Protein AF-A0A942AW18-F1 (afdb_monomer)

Foldseek 3Di:
DLVVQQPQFPDWDDDPAEIETEHLEPVSVVVSVVSCVVVPWAWDDADPQWTWTDDDRHIYTYHHDDPPRPHVPDDADLQFELLQCLQLVCVLLVHHAPGHHNPVVVVVSVDQFQEEEEEAAAQCAPVLCVLLDDPVQPCVVPCPDGHAAAPPLDCQQLVLCNFQSDGCVLQVSHDQWDQDVVVNAIAGQCQCAGPPPRHHPVDNCCVPVRDGHGCQVVSPFAEDEEEDPVDVVHHPDPLRSLVVSVVSSVVGRGYYYYYYDHPPVVVCVVQNRNDPSNSVRVSVVSVSCCVSCVPPDPSYHYHYYYNHHGHDDDDDPQVVVVVSVVVD

pLDDT: mean 90.88, std 10.03, range [40.25, 98.81]

Radius of gyration: 24.46 Å; Cα contacts (8 Å, |Δi|>4): 574; chains: 1; bounding box: 45×50×78 Å

Structure (mmCIF, N/CA/C/O back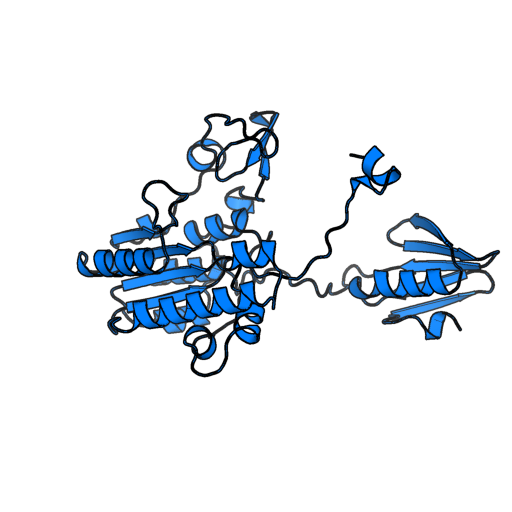bone):
data_AF-A0A942AW18-F1
#
_entry.id   AF-A0A942AW18-F1
#
loop_
_atom_site.group_PDB
_atom_site.id
_atom_site.type_symbol
_atom_site.label_atom_id
_atom_site.label_alt_id
_atom_site.label_comp_id
_atom_site.label_asym_id
_atom_site.label_entity_id
_atom_site.label_seq_id
_atom_site.pdbx_PDB_ins_code
_atom_site.Cartn_x
_atom_site.Cartn_y
_atom_site.Cartn_z
_atom_site.occupancy
_atom_site.B_iso_or_equiv
_atom_site.auth_seq_id
_atom_site.auth_comp_id
_atom_site.auth_asym_id
_atom_site.auth_atom_id
_atom_site.pdbx_PDB_model_num
ATOM 1 N N . MET A 1 1 ? 4.089 -26.199 -41.859 1.00 75.94 1 MET A N 1
ATOM 2 C CA . MET A 1 1 ? 4.304 -24.849 -42.430 1.00 75.94 1 MET A CA 1
ATOM 3 C C . MET A 1 1 ? 4.597 -23.877 -41.291 1.00 75.94 1 MET A C 1
ATOM 5 O O . MET A 1 1 ? 4.287 -24.214 -40.158 1.00 75.94 1 MET A O 1
ATOM 9 N N . LEU A 1 2 ? 5.220 -22.715 -41.542 1.00 83.94 2 LEU A N 1
ATOM 10 C CA . LEU A 1 2 ? 5.525 -21.724 -40.488 1.00 83.94 2 LEU A CA 1
ATOM 11 C C . LEU A 1 2 ? 4.291 -21.398 -39.630 1.00 83.94 2 LEU A C 1
ATOM 13 O O . LEU A 1 2 ? 4.401 -21.354 -38.412 1.00 83.94 2 LEU A O 1
ATOM 17 N N . LEU A 1 3 ? 3.128 -21.227 -40.268 1.00 86.88 3 LEU A N 1
ATOM 18 C CA . LEU A 1 3 ? 1.858 -20.915 -39.607 1.00 86.88 3 LEU A CA 1
ATOM 19 C C . LEU A 1 3 ? 1.462 -21.933 -38.525 1.00 86.88 3 LEU A C 1
ATOM 21 O O . LEU A 1 3 ? 0.928 -21.532 -37.500 1.00 86.88 3 LEU A O 1
ATOM 25 N N . ASP A 1 4 ? 1.794 -23.216 -38.703 1.00 88.06 4 ASP A N 1
ATOM 26 C CA . ASP A 1 4 ? 1.482 -24.280 -37.732 1.00 88.06 4 ASP A CA 1
ATOM 27 C C . ASP A 1 4 ? 2.324 -24.182 -36.450 1.00 88.06 4 ASP A C 1
ATOM 29 O O . ASP A 1 4 ? 2.034 -24.850 -35.459 1.00 88.06 4 ASP A O 1
ATOM 33 N N . LYS A 1 5 ? 3.405 -23.393 -36.483 1.00 88.31 5 LYS A N 1
ATOM 34 C CA . LYS A 1 5 ? 4.302 -23.154 -35.345 1.00 88.31 5 LYS A CA 1
ATOM 35 C C . LYS A 1 5 ? 3.974 -21.856 -34.610 1.00 88.31 5 LYS A C 1
ATOM 37 O O . LYS A 1 5 ? 4.556 -21.605 -33.559 1.00 88.31 5 LYS A O 1
ATOM 42 N N . LEU A 1 6 ? 3.092 -21.028 -35.172 1.00 88.44 6 LEU A N 1
ATOM 43 C CA . LEU A 1 6 ? 2.689 -19.769 -34.566 1.00 88.44 6 LEU A CA 1
ATOM 44 C C . LEU A 1 6 ? 1.565 -20.005 -33.556 1.00 88.44 6 LEU A C 1
ATOM 46 O O . LEU A 1 6 ? 0.658 -20.804 -33.775 1.00 88.44 6 LEU A O 1
ATOM 50 N N . GLU A 1 7 ? 1.621 -19.284 -32.445 1.00 86.12 7 GLU A N 1
ATOM 51 C CA . GLU A 1 7 ? 0.664 -19.388 -31.348 1.00 86.12 7 GLU A CA 1
ATOM 52 C C . GLU A 1 7 ? -0.262 -18.179 -31.306 1.00 86.12 7 GLU A C 1
ATOM 54 O O . GLU A 1 7 ? 0.138 -17.062 -31.635 1.00 86.12 7 GLU A O 1
ATOM 59 N N . ASP A 1 8 ? -1.504 -18.404 -30.872 1.00 82.31 8 ASP A N 1
ATOM 60 C CA . ASP A 1 8 ? -2.517 -17.358 -30.715 1.00 82.31 8 ASP A CA 1
ATOM 61 C C . ASP A 1 8 ? -2.729 -16.491 -31.962 1.00 82.31 8 ASP A C 1
ATOM 63 O O . ASP A 1 8 ? -2.998 -15.292 -31.884 1.00 82.31 8 ASP A O 1
ATOM 67 N N . VAL A 1 9 ? -2.672 -17.125 -33.133 1.00 86.62 9 VAL A N 1
ATOM 68 C CA . VAL A 1 9 ? -3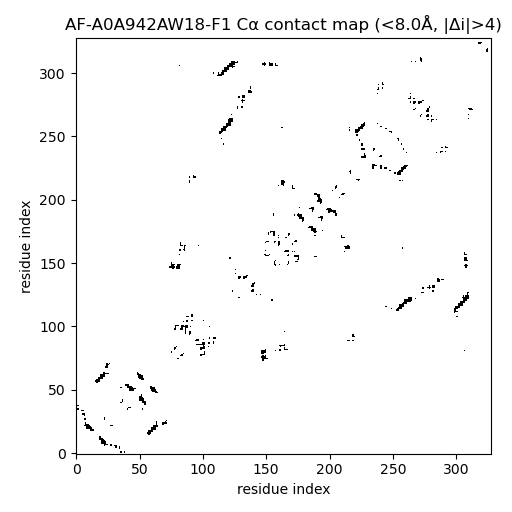.085 -16.520 -34.400 1.00 86.62 9 VAL A CA 1
ATOM 69 C C . VAL A 1 9 ? -4.607 -16.317 -34.378 1.00 86.62 9 VAL A C 1
ATOM 71 O O . VAL A 1 9 ? -5.383 -17.261 -34.228 1.00 86.62 9 VAL A O 1
ATOM 74 N N . GLU A 1 10 ? -5.046 -15.065 -34.482 1.00 85.50 10 GLU A N 1
ATOM 75 C CA . GLU A 1 10 ? -6.453 -14.672 -34.614 1.00 85.50 10 GLU A CA 1
ATOM 76 C C . GLU A 1 10 ? -6.945 -14.918 -36.040 1.00 85.50 10 GLU A C 1
ATOM 78 O O . GLU A 1 10 ? -8.014 -15.477 -36.261 1.00 85.50 10 GLU A O 1
ATOM 83 N N . SER A 1 11 ? -6.141 -14.490 -37.009 1.00 86.69 11 SER A N 1
ATOM 84 C CA . SER A 1 11 ? -6.369 -14.699 -38.432 1.00 86.69 11 SER A CA 1
ATOM 85 C C . SER A 1 11 ? -5.041 -14.602 -39.168 1.00 86.69 11 SER A C 1
ATOM 87 O O . SER A 1 11 ? -4.080 -14.009 -38.673 1.00 86.69 11 SER A O 1
ATOM 89 N N . TYR A 1 12 ? -4.983 -15.191 -40.354 1.00 89.75 12 TYR A N 1
ATOM 90 C CA . TYR A 1 12 ? -3.855 -15.010 -41.247 1.00 89.75 12 TYR A CA 1
ATOM 91 C C . TYR A 1 12 ? -4.334 -14.942 -42.692 1.00 89.75 12 TYR A C 1
ATOM 93 O O . TYR A 1 12 ? -5.384 -15.481 -43.047 1.00 89.75 12 TYR A O 1
ATOM 101 N N . PHE A 1 13 ? -3.538 -14.283 -43.519 1.00 86.12 13 PHE A N 1
ATOM 102 C CA . PHE A 1 13 ? -3.694 -14.242 -44.961 1.00 86.12 13 PHE A CA 1
ATOM 103 C C . PHE A 1 13 ? -2.348 -14.588 -45.592 1.00 86.12 13 PHE A C 1
ATOM 105 O O . PHE A 1 13 ? -1.327 -14.011 -45.231 1.00 86.12 13 PHE A O 1
ATOM 112 N N . GLU A 1 14 ? -2.325 -15.557 -46.502 1.00 90.38 14 GLU A N 1
ATOM 113 C CA . GLU A 1 14 ? -1.099 -16.005 -47.161 1.00 90.38 14 GLU A CA 1
ATOM 114 C C . GLU A 1 14 ? -1.241 -15.893 -48.680 1.00 90.38 14 GLU A C 1
ATOM 116 O O . GLU A 1 14 ? -2.202 -16.373 -49.279 1.00 90.38 14 GLU A O 1
ATOM 121 N N . THR A 1 15 ? -0.247 -15.262 -49.293 1.00 87.62 15 THR A N 1
ATOM 122 C CA . THR A 1 15 ? -0.014 -15.206 -50.736 1.00 87.62 15 THR A CA 1
ATOM 123 C C . THR A 1 15 ? 1.325 -15.869 -51.060 1.00 87.62 15 THR A C 1
ATOM 125 O O . THR A 1 15 ? 2.070 -16.280 -50.169 1.00 87.62 15 THR A O 1
ATOM 128 N N . GLU A 1 16 ? 1.672 -15.936 -52.344 1.00 85.62 16 GLU A N 1
ATOM 129 C CA . GLU A 1 16 ? 2.948 -16.497 -52.800 1.00 85.62 16 GLU A CA 1
ATOM 130 C C . GLU A 1 16 ? 4.171 -15.810 -52.156 1.00 85.62 16 GLU A C 1
ATOM 132 O O . GLU A 1 16 ? 5.120 -16.482 -51.756 1.00 85.62 16 GLU A O 1
ATOM 137 N N . ASN A 1 17 ? 4.116 -14.484 -51.973 1.00 88.94 17 ASN A N 1
ATOM 138 C CA . ASN A 1 17 ? 5.253 -13.675 -51.516 1.00 88.94 17 ASN A CA 1
ATOM 139 C C . ASN A 1 17 ? 5.063 -13.051 -50.126 1.00 88.94 17 ASN A C 1
ATOM 141 O O . ASN A 1 17 ? 5.976 -12.404 -49.612 1.00 88.94 17 ASN A O 1
ATOM 145 N N . GLU A 1 18 ? 3.901 -13.216 -49.497 1.00 90.44 18 GLU A N 1
ATOM 146 C CA . GLU A 1 18 ? 3.586 -12.528 -48.246 1.00 90.44 18 GLU A CA 1
ATOM 147 C C . GLU A 1 18 ? 2.662 -13.346 -47.346 1.00 90.44 18 GLU A C 1
ATOM 149 O O . GLU A 1 18 ? 1.666 -13.890 -47.815 1.00 90.44 18 GLU A O 1
ATOM 154 N N . ILE A 1 19 ? 2.981 -13.39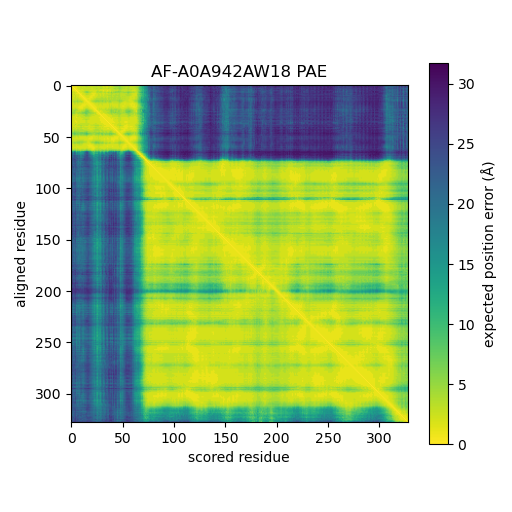2 -46.052 1.00 91.06 19 ILE A N 1
ATOM 155 C CA . ILE A 1 19 ? 2.122 -13.912 -44.988 1.00 91.06 19 ILE A CA 1
ATOM 156 C C . ILE A 1 19 ? 1.789 -12.759 -44.044 1.00 91.06 19 ILE A C 1
ATOM 158 O O . ILE A 1 19 ? 2.674 -12.223 -43.382 1.00 91.06 19 ILE A O 1
ATOM 162 N N . GLU A 1 20 ? 0.521 -12.394 -43.937 1.00 90.44 20 GLU A N 1
ATOM 163 C CA . GLU A 1 20 ? 0.030 -11.491 -42.903 1.00 90.44 20 GLU A CA 1
ATOM 164 C C . GLU A 1 20 ? -0.543 -12.320 -41.757 1.00 90.44 20 GLU A C 1
ATOM 166 O O . GLU A 1 20 ? -1.468 -13.105 -41.947 1.00 90.44 20 GLU A O 1
ATOM 171 N N . VAL A 1 21 ? 0.021 -12.166 -40.562 1.00 89.88 21 VAL A N 1
ATOM 172 C CA . VAL A 1 21 ? -0.396 -12.870 -39.350 1.00 89.88 21 VAL A CA 1
ATOM 173 C C . VAL A 1 21 ? -0.913 -11.846 -38.356 1.00 89.88 21 VAL A C 1
ATOM 175 O O . VAL A 1 21 ? -0.211 -10.904 -37.980 1.00 89.88 21 VAL A O 1
ATOM 178 N N . LYS A 1 22 ? -2.146 -12.050 -37.907 1.00 87.75 22 LYS A N 1
ATOM 179 C CA . LYS A 1 22 ? -2.779 -11.260 -36.861 1.00 87.75 22 LYS A CA 1
ATOM 180 C C . LYS A 1 22 ? -2.804 -12.077 -35.576 1.00 87.75 22 LYS A C 1
ATOM 182 O O . LYS A 1 22 ? -3.379 -13.162 -35.559 1.00 87.75 22 LYS A O 1
ATOM 187 N N . LEU A 1 23 ? -2.188 -11.573 -34.512 1.00 84.81 23 LEU A N 1
ATOM 188 C CA . LEU A 1 23 ? -2.169 -12.234 -33.204 1.00 84.81 23 LEU A CA 1
ATOM 189 C C . LEU A 1 23 ? -3.313 -11.746 -32.309 1.00 84.81 23 LEU A C 1
ATOM 191 O O . LEU A 1 23 ? -3.665 -10.567 -32.337 1.00 84.81 23 LEU A O 1
ATOM 195 N N . LYS A 1 24 ? -3.834 -12.643 -31.463 1.00 72.81 24 LYS A N 1
ATOM 196 C CA . LYS A 1 24 ? -4.894 -12.354 -30.484 1.00 72.81 24 LYS A CA 1
ATOM 197 C C . LYS A 1 24 ? -4.428 -11.472 -29.323 1.00 72.81 24 LYS A C 1
ATOM 199 O O . LYS A 1 24 ? -5.258 -10.810 -28.710 1.00 72.81 24 LYS A O 1
ATOM 204 N N . SER A 1 25 ? -3.137 -11.477 -28.983 1.00 70.06 25 SER A N 1
ATOM 205 C CA . SER A 1 25 ? -2.586 -10.727 -27.846 1.00 70.06 25 SER A CA 1
ATOM 206 C C . SER A 1 25 ? -1.152 -10.251 -28.109 1.00 70.06 25 SER A C 1
ATOM 208 O O . SER A 1 25 ? -0.446 -10.781 -28.969 1.00 70.06 25 SER A O 1
ATOM 210 N N . PHE A 1 26 ? -0.709 -9.245 -27.345 1.00 68.75 26 PHE A N 1
ATOM 211 C CA . PHE A 1 26 ? 0.689 -8.794 -27.353 1.00 68.75 26 PHE A CA 1
ATOM 212 C C . PHE A 1 26 ? 1.641 -9.787 -26.672 1.00 68.75 26 PHE A C 1
ATOM 214 O O . PHE A 1 26 ? 2.815 -9.821 -27.030 1.00 68.75 26 PHE A O 1
ATOM 221 N N . ASP A 1 27 ? 1.155 -10.593 -25.727 1.00 69.12 27 ASP A N 1
ATOM 222 C CA . ASP A 1 27 ? 1.987 -11.496 -24.918 1.00 69.12 27 ASP A CA 1
ATOM 223 C C . ASP A 1 27 ? 2.642 -12.595 -25.766 1.00 69.12 27 ASP A C 1
ATOM 225 O O . ASP A 1 27 ? 3.729 -13.077 -25.458 1.00 69.12 27 ASP A O 1
ATOM 229 N N . CYS A 1 28 ? 2.012 -12.950 -26.886 1.00 72.62 28 CYS A N 1
ATOM 230 C CA . CYS A 1 28 ? 2.512 -13.974 -27.797 1.00 72.62 28 CYS A CA 1
ATOM 231 C C . CYS A 1 28 ? 3.411 -13.396 -28.898 1.00 72.62 28 CYS A C 1
ATOM 233 O O . CYS A 1 28 ? 3.951 -14.153 -29.704 1.00 72.62 28 CYS A O 1
ATOM 235 N N . LEU A 1 29 ? 3.601 -12.072 -28.947 1.00 76.38 29 LEU A N 1
ATOM 236 C CA . LEU A 1 29 ? 4.413 -11.415 -29.970 1.00 76.38 29 LEU A CA 1
ATOM 237 C C . LEU A 1 29 ? 5.868 -11.896 -29.922 1.00 76.38 29 LEU A C 1
ATOM 239 O O . LEU A 1 29 ? 6.386 -12.333 -30.942 1.00 76.38 29 LEU A O 1
ATOM 243 N N . GLU A 1 30 ? 6.495 -11.884 -28.743 1.00 77.62 30 GLU A N 1
ATOM 244 C CA . GLU A 1 30 ? 7.904 -12.270 -28.567 1.00 77.62 30 GLU A CA 1
ATOM 245 C C . GLU A 1 30 ? 8.144 -13.745 -28.929 1.00 77.62 30 GLU A C 1
ATOM 247 O O . GLU A 1 30 ? 9.126 -14.101 -29.582 1.00 77.62 30 GLU A O 1
ATOM 252 N N . LYS A 1 31 ? 7.205 -14.623 -28.561 1.00 82.00 31 LYS A N 1
ATOM 253 C CA . LYS A 1 31 ? 7.289 -16.058 -28.856 1.00 82.00 31 LYS A CA 1
ATOM 254 C C . LYS A 1 31 ? 7.136 -16.357 -30.350 1.00 82.00 31 LYS A C 1
ATOM 256 O O . LYS A 1 31 ? 7.881 -17.171 -30.903 1.00 82.00 31 LYS A O 1
ATOM 261 N N . ASN A 1 32 ? 6.194 -15.685 -31.010 1.00 88.62 32 ASN A N 1
ATOM 262 C CA . ASN A 1 32 ? 6.003 -15.795 -32.453 1.00 88.62 32 ASN A CA 1
ATOM 263 C C . ASN A 1 32 ? 7.168 -15.167 -33.226 1.00 88.62 32 ASN A C 1
ATOM 265 O O . ASN A 1 32 ? 7.631 -15.755 -34.197 1.00 88.62 32 ASN A O 1
ATOM 269 N N . GLU A 1 33 ? 7.700 -14.033 -32.766 1.00 87.94 33 GLU A N 1
ATOM 270 C CA . GLU A 1 33 ? 8.907 -13.415 -33.319 1.00 87.94 33 GLU A CA 1
ATOM 271 C C . GLU A 1 33 ? 10.097 -14.374 -33.254 1.00 87.94 33 GLU A C 1
ATOM 273 O O . GLU A 1 33 ? 10.736 -14.623 -34.275 1.00 87.94 33 GLU A O 1
ATOM 278 N N . LYS A 1 34 ? 10.341 -14.999 -32.097 1.00 86.12 34 LYS A N 1
ATOM 279 C CA . LYS A 1 34 ? 11.383 -16.022 -31.961 1.00 86.12 34 LYS A CA 1
ATOM 280 C C . LYS A 1 34 ? 11.197 -17.166 -32.961 1.00 86.12 34 LYS A C 1
ATOM 282 O O . LYS A 1 34 ? 12.141 -17.535 -33.649 1.00 86.12 34 LYS A O 1
ATOM 287 N N . THR A 1 35 ? 9.976 -17.681 -33.086 1.00 90.31 35 THR A N 1
ATOM 288 C CA . THR A 1 35 ? 9.651 -18.765 -34.027 1.00 90.31 35 THR A CA 1
ATOM 289 C C . THR A 1 35 ? 9.910 -18.359 -35.482 1.00 90.31 35 THR A C 1
ATOM 291 O O . THR A 1 35 ? 10.458 -19.136 -36.260 1.00 90.31 35 THR A O 1
ATOM 294 N N . ILE A 1 36 ? 9.563 -17.125 -35.857 1.00 92.25 36 ILE A N 1
ATOM 295 C CA . ILE A 1 36 ? 9.807 -16.572 -37.196 1.00 92.25 36 ILE A CA 1
ATOM 296 C C . ILE A 1 36 ? 11.312 -16.456 -37.479 1.00 92.25 36 ILE A C 1
ATOM 298 O O . ILE A 1 36 ? 11.763 -16.812 -38.572 1.00 92.25 36 ILE A O 1
ATOM 302 N N . LEU A 1 37 ? 12.093 -15.995 -36.500 1.00 90.62 37 LEU A N 1
ATOM 303 C CA . LEU A 1 37 ? 13.551 -15.900 -36.604 1.00 90.62 37 LEU A CA 1
ATOM 304 C C . LEU A 1 37 ? 14.205 -17.288 -36.721 1.00 90.62 37 LEU A C 1
ATOM 306 O O . LEU A 1 37 ? 15.066 -17.479 -37.581 1.00 90.62 37 LEU A O 1
ATOM 310 N N . ASP A 1 38 ? 13.757 -18.268 -35.931 1.00 91.75 38 ASP A N 1
ATOM 311 C CA . ASP A 1 38 ? 14.252 -19.655 -35.961 1.00 91.75 38 ASP A CA 1
ATOM 312 C C . ASP A 1 38 ? 13.978 -20.344 -37.316 1.00 91.75 38 ASP A C 1
ATOM 314 O O . ASP A 1 38 ? 14.762 -21.174 -37.775 1.00 91.75 38 ASP A O 1
ATOM 318 N N . GLU A 1 39 ? 12.912 -19.947 -38.021 1.00 91.62 39 GLU A N 1
ATOM 319 C CA . GLU A 1 39 ? 12.601 -20.402 -39.387 1.00 91.62 39 GLU A CA 1
ATOM 320 C C . GLU A 1 39 ? 13.434 -19.699 -40.480 1.00 91.62 39 GLU A C 1
ATOM 322 O O . GLU A 1 39 ? 13.256 -19.941 -41.684 1.00 91.62 39 GLU A O 1
ATOM 327 N N . GLY A 1 40 ? 14.382 -18.848 -40.083 1.00 91.19 40 GLY A N 1
ATOM 328 C CA . GLY A 1 40 ? 15.347 -18.193 -40.962 1.00 91.19 40 GLY A CA 1
ATOM 329 C C . GLY A 1 40 ? 14.841 -16.907 -41.612 1.00 91.19 40 GLY A C 1
ATOM 330 O O . GLY A 1 40 ? 15.399 -16.482 -42.624 1.00 91.19 40 GLY A O 1
ATOM 331 N N . TYR A 1 41 ? 13.784 -16.294 -41.076 1.00 93.94 41 TYR A N 1
ATOM 332 C CA . TYR A 1 41 ? 13.402 -14.938 -41.460 1.00 93.94 41 TYR A CA 1
ATOM 333 C C . TYR A 1 41 ? 14.245 -13.912 -40.702 1.00 93.94 41 TYR A C 1
ATOM 335 O O . TYR A 1 41 ? 14.691 -14.137 -39.583 1.00 93.94 41 TYR A O 1
ATOM 343 N N . SER A 1 42 ? 14.453 -12.755 -41.322 1.00 91.75 42 SER A N 1
ATOM 344 C CA . SER A 1 42 ? 15.176 -11.627 -40.731 1.00 91.75 42 SER A CA 1
ATOM 345 C C . SER A 1 42 ? 14.238 -10.447 -40.529 1.00 91.75 42 SER A C 1
ATOM 347 O O . SER A 1 42 ? 13.463 -10.130 -41.432 1.00 91.75 42 SER A O 1
ATOM 349 N N . PHE A 1 43 ? 14.309 -9.787 -39.373 1.00 91.56 43 PHE A N 1
ATOM 350 C CA . PHE A 1 43 ? 13.575 -8.544 -39.141 1.00 91.56 43 PHE A CA 1
ATOM 351 C C . PHE A 1 43 ? 13.996 -7.472 -40.159 1.00 91.56 43 PHE A C 1
ATOM 353 O O . PHE A 1 43 ? 15.178 -7.352 -40.494 1.00 91.56 43 PHE A O 1
ATOM 360 N N . LYS A 1 44 ? 13.027 -6.711 -40.674 1.00 92.81 44 LYS A N 1
ATOM 361 C CA . LYS A 1 44 ? 13.248 -5.647 -41.663 1.00 92.81 44 LYS A CA 1
ATOM 362 C C . LYS A 1 44 ? 12.858 -4.280 -41.142 1.00 92.81 44 LYS A C 1
ATOM 364 O O . LYS A 1 44 ? 13.677 -3.371 -41.166 1.00 92.81 44 LYS A O 1
ATOM 369 N N . THR A 1 45 ? 11.607 -4.119 -40.734 1.00 87.38 45 THR A N 1
ATOM 370 C CA . THR A 1 45 ? 11.075 -2.823 -40.313 1.00 87.38 45 THR A CA 1
ATOM 371 C C . THR A 1 45 ? 9.826 -3.006 -39.463 1.00 87.38 45 THR A C 1
ATOM 373 O O . THR A 1 45 ? 9.224 -4.083 -39.429 1.00 87.38 45 THR A O 1
ATOM 376 N N . LYS A 1 46 ? 9.428 -1.928 -38.791 1.00 81.31 46 LYS A N 1
ATOM 377 C CA . LYS A 1 46 ? 8.160 -1.818 -38.082 1.00 81.31 46 LYS A CA 1
ATOM 378 C C . LYS A 1 46 ? 7.390 -0.623 -38.628 1.00 81.31 46 LYS A C 1
ATOM 380 O O . LYS A 1 46 ? 7.830 0.513 -38.484 1.00 81.31 46 LYS A O 1
ATOM 385 N N . GLU A 1 47 ? 6.212 -0.876 -39.183 1.00 73.94 47 GLU A N 1
ATOM 386 C CA . GLU A 1 47 ? 5.347 0.149 -39.774 1.00 73.94 47 GLU A CA 1
ATOM 387 C C . GLU A 1 47 ? 3.922 -0.032 -39.258 1.00 73.94 47 GLU A C 1
ATOM 389 O O . GLU A 1 47 ? 3.414 -1.149 -39.230 1.00 73.94 47 GLU A O 1
ATOM 394 N N . ASN A 1 48 ? 3.267 1.044 -38.809 1.00 66.75 48 ASN A N 1
ATOM 395 C CA . ASN A 1 48 ? 1.864 1.014 -38.365 1.00 66.75 48 ASN A CA 1
ATOM 396 C C . ASN A 1 48 ? 1.525 -0.137 -37.387 1.00 66.75 48 ASN A C 1
ATOM 398 O O . ASN A 1 48 ? 0.477 -0.766 -37.494 1.00 66.75 48 ASN A O 1
ATOM 402 N N . ARG A 1 49 ? 2.417 -0.407 -36.416 1.00 68.12 49 ARG A N 1
ATOM 403 C CA . ARG A 1 49 ? 2.303 -1.503 -35.421 1.00 68.12 49 ARG A CA 1
ATOM 404 C C . ARG A 1 49 ? 2.352 -2.925 -36.009 1.00 68.12 49 ARG A C 1
ATOM 406 O O . ARG A 1 49 ? 1.984 -3.877 -35.327 1.00 68.12 49 ARG A O 1
ATOM 413 N N . CYS A 1 50 ? 2.858 -3.067 -37.228 1.00 79.88 50 CYS A N 1
ATOM 414 C CA . CYS A 1 50 ? 3.161 -4.334 -37.874 1.00 79.88 50 CYS A CA 1
ATOM 415 C C . CYS A 1 50 ? 4.680 -4.550 -37.921 1.00 79.88 50 CYS A C 1
ATOM 417 O O . CYS A 1 50 ? 5.427 -3.646 -38.300 1.00 79.88 50 CYS A O 1
ATOM 419 N N . PHE A 1 51 ? 5.134 -5.731 -37.514 1.00 88.31 51 PHE A N 1
ATOM 420 C CA . PHE A 1 51 ? 6.530 -6.155 -37.543 1.00 88.31 51 PHE A CA 1
ATOM 421 C C . PHE A 1 51 ? 6.767 -6.963 -38.812 1.00 88.31 51 PHE A C 1
ATOM 423 O O . PHE A 1 51 ? 6.084 -7.957 -39.056 1.00 88.31 51 PHE A O 1
ATOM 430 N N . ILE A 1 52 ? 7.714 -6.526 -39.635 1.00 90.31 52 ILE A N 1
ATOM 431 C CA . ILE A 1 52 ? 7.956 -7.122 -40.945 1.00 90.31 52 ILE A CA 1
ATOM 432 C C . ILE A 1 52 ? 9.248 -7.926 -40.899 1.00 90.31 52 ILE A C 1
ATOM 434 O O . ILE A 1 52 ? 10.318 -7.383 -40.624 1.00 90.31 52 ILE A O 1
ATOM 438 N N . TYR A 1 53 ? 9.147 -9.208 -41.231 1.00 94.69 53 TYR A N 1
ATOM 439 C CA . TYR A 1 53 ? 10.260 -10.138 -41.370 1.00 94.69 53 TYR A CA 1
ATOM 440 C C . TYR A 1 53 ? 10.339 -10.627 -42.813 1.00 94.69 53 TYR A C 1
ATOM 442 O O . TYR A 1 53 ? 9.337 -10.673 -43.521 1.00 94.69 53 TYR A O 1
ATOM 450 N N . GLN A 1 54 ? 11.525 -10.997 -43.281 1.00 93.06 54 GLN A N 1
ATOM 451 C CA . GLN A 1 54 ? 11.706 -11.455 -44.654 1.00 93.06 54 GLN A CA 1
ATOM 452 C C . GLN A 1 54 ? 12.756 -12.556 -44.747 1.00 93.06 54 GLN A C 1
ATOM 454 O O . GLN A 1 54 ? 13.825 -12.468 -44.132 1.00 93.06 54 GLN A O 1
ATOM 459 N N . LYS A 1 55 ? 12.441 -13.558 -45.568 1.00 94.12 55 LYS A N 1
ATOM 460 C CA . LYS A 1 55 ? 13.323 -14.639 -45.999 1.00 94.12 55 LYS A CA 1
ATOM 461 C C . LYS A 1 55 ? 13.241 -14.718 -47.518 1.00 94.12 55 LYS A C 1
ATOM 463 O O . LYS A 1 55 ? 12.171 -14.979 -48.061 1.00 94.12 55 LYS A O 1
ATOM 468 N N . GLU A 1 56 ? 14.358 -14.456 -48.193 1.00 91.25 56 GLU A N 1
ATOM 469 C CA . GLU A 1 56 ? 14.411 -14.378 -49.660 1.00 91.25 56 GLU A CA 1
ATOM 470 C C . GLU A 1 56 ? 13.329 -13.421 -50.206 1.00 91.25 56 GLU A C 1
ATOM 472 O O . GLU A 1 56 ? 13.310 -12.244 -49.836 1.00 91.25 56 GLU A O 1
ATOM 477 N N . ASN A 1 57 ? 12.406 -13.917 -51.036 1.00 88.81 57 ASN A N 1
ATOM 478 C CA . ASN A 1 57 ? 11.313 -13.137 -51.620 1.00 88.81 57 ASN A CA 1
ATOM 479 C C . ASN A 1 57 ? 10.025 -13.160 -50.783 1.00 88.81 57 ASN A C 1
ATOM 481 O O . ASN A 1 57 ? 9.074 -12.459 -51.123 1.00 88.81 57 ASN A O 1
ATOM 485 N N . LYS A 1 58 ? 9.989 -13.929 -49.685 1.00 91.06 58 LYS A N 1
ATOM 486 C CA . LYS A 1 58 ? 8.802 -14.091 -48.846 1.00 91.06 58 LYS A CA 1
ATOM 487 C C . LYS A 1 58 ? 8.859 -13.182 -47.622 1.00 91.06 58 LYS A C 1
ATOM 489 O O . LYS A 1 58 ? 9.816 -13.221 -46.843 1.00 91.06 58 LYS A O 1
ATOM 494 N N . LYS A 1 59 ? 7.825 -12.364 -47.440 1.00 92.44 59 LYS A N 1
ATOM 495 C CA . LYS A 1 59 ? 7.651 -11.472 -46.287 1.00 92.44 59 LYS A CA 1
ATOM 496 C C . LYS A 1 59 ? 6.648 -12.048 -45.296 1.00 92.44 59 LYS A C 1
ATOM 498 O O . LYS A 1 59 ? 5.679 -12.685 -45.690 1.00 92.44 59 LYS A O 1
ATOM 503 N N . ILE A 1 60 ? 6.864 -11.782 -44.016 1.00 92.31 60 ILE A N 1
ATOM 504 C CA . ILE A 1 60 ? 5.885 -11.995 -42.956 1.00 92.31 60 ILE A CA 1
ATOM 505 C C . ILE A 1 60 ? 5.611 -10.657 -42.305 1.00 92.31 60 ILE A C 1
ATOM 507 O O . ILE A 1 60 ? 6.533 -9.966 -41.884 1.00 92.31 60 ILE A O 1
ATOM 511 N N . LYS A 1 61 ? 4.338 -10.325 -42.188 1.00 90.81 61 LYS A N 1
ATOM 512 C CA . LYS A 1 61 ? 3.827 -9.168 -41.475 1.00 90.81 61 LYS A CA 1
ATOM 513 C C . LYS A 1 61 ? 3.123 -9.670 -40.226 1.00 90.81 61 LYS A C 1
ATOM 515 O O . LYS A 1 61 ? 2.055 -10.264 -40.318 1.00 90.81 61 LYS A O 1
ATOM 520 N N . LEU A 1 62 ? 3.729 -9.455 -39.068 1.00 88.75 62 LEU A N 1
ATOM 521 C CA . LEU A 1 62 ? 3.164 -9.814 -37.776 1.00 88.75 62 LEU A CA 1
ATOM 522 C C . LEU A 1 62 ? 2.505 -8.579 -37.166 1.00 88.75 62 LEU A C 1
ATOM 524 O O . LEU A 1 62 ? 3.179 -7.607 -36.828 1.00 88.75 62 LEU A O 1
ATOM 528 N N . SER A 1 63 ? 1.185 -8.600 -37.035 1.00 83.62 63 SER A N 1
ATOM 529 C CA . SER A 1 63 ? 0.414 -7.477 -36.508 1.00 83.62 63 SER A CA 1
ATOM 530 C C . SER A 1 63 ? -0.409 -7.880 -35.292 1.00 83.62 63 SER A C 1
ATOM 532 O O . SER A 1 63 ? -0.849 -9.020 -35.145 1.00 83.62 63 SER A O 1
ATOM 534 N N . VAL A 1 64 ? -0.629 -6.906 -34.416 1.00 72.94 64 VAL A N 1
ATOM 535 C CA . VAL A 1 64 ? -1.487 -7.033 -33.238 1.00 72.94 64 VAL A CA 1
ATOM 536 C C . VAL A 1 64 ? -2.590 -5.986 -33.418 1.00 72.94 64 VAL A C 1
ATOM 538 O O . VAL A 1 64 ? -2.438 -4.838 -33.002 1.00 72.94 64 VAL A O 1
ATOM 541 N N . PHE A 1 65 ? -3.640 -6.323 -34.180 1.00 59.34 65 PHE A N 1
ATOM 542 C CA . PHE A 1 65 ? -4.639 -5.353 -34.660 1.00 59.34 65 PHE A CA 1
ATOM 543 C C . PHE A 1 65 ? -6.005 -5.520 -33.979 1.00 59.34 65 PHE A C 1
ATOM 545 O O . PHE A 1 65 ? -6.891 -6.195 -34.485 1.00 59.34 65 PHE A O 1
ATOM 552 N N . ASN A 1 66 ? -6.232 -4.840 -32.861 1.00 44.75 66 ASN A N 1
ATOM 553 C CA . ASN A 1 66 ? -7.578 -4.407 -32.488 1.00 44.75 66 ASN A CA 1
ATOM 554 C C . ASN A 1 66 ? -7.461 -3.198 -31.543 1.00 44.75 66 ASN A C 1
ATOM 556 O O . ASN A 1 66 ? -6.613 -3.165 -30.651 1.00 44.75 66 ASN A O 1
ATOM 560 N N . HIS A 1 67 ? -8.311 -2.191 -31.736 1.00 42.97 67 HIS A N 1
ATOM 561 C CA . HIS A 1 67 ? -8.516 -1.136 -30.733 1.00 42.97 67 HIS A CA 1
ATOM 562 C C . HIS A 1 67 ? -9.244 -1.679 -29.488 1.00 42.97 67 HIS A C 1
ATOM 564 O O . HIS A 1 67 ? -9.281 -1.016 -28.458 1.00 42.97 67 HIS A O 1
ATOM 570 N N . GLU A 1 68 ? -9.744 -2.913 -29.584 1.00 42.16 68 GLU A N 1
ATOM 571 C CA . GLU A 1 68 ? -10.397 -3.696 -28.538 1.00 42.16 68 GLU A CA 1
ATOM 572 C C . GLU A 1 68 ? -9.641 -5.009 -28.254 1.00 42.16 68 GLU A C 1
ATOM 574 O O . GLU A 1 68 ? -10.259 -6.028 -27.956 1.00 42.16 68 GLU A O 1
ATOM 579 N N . ILE A 1 69 ? -8.305 -5.051 -28.394 1.00 40.44 69 ILE A N 1
ATOM 580 C CA . ILE A 1 69 ? -7.561 -6.215 -27.885 1.00 40.44 69 ILE A CA 1
ATOM 581 C C . ILE A 1 69 ? -7.598 -6.085 -26.367 1.00 40.44 69 ILE A C 1
ATOM 583 O O . ILE A 1 69 ? -7.044 -5.104 -25.857 1.00 40.44 69 ILE A O 1
ATOM 587 N N . PRO A 1 70 ? -8.189 -7.037 -25.625 1.00 40.25 70 PRO A N 1
ATOM 588 C CA . PRO A 1 70 ? -7.912 -7.128 -24.210 1.00 40.25 70 PRO A CA 1
ATOM 589 C C . PRO A 1 70 ? -6.422 -7.428 -24.113 1.00 40.25 70 PRO A C 1
ATOM 591 O O . PRO A 1 70 ? -5.971 -8.554 -24.316 1.00 40.25 70 PRO A O 1
ATOM 594 N N . SER A 1 71 ? -5.611 -6.406 -23.847 1.00 43.03 71 SER A N 1
ATOM 595 C CA . SER A 1 71 ? -4.341 -6.698 -23.223 1.00 43.03 71 SER A CA 1
ATOM 596 C C . SER A 1 71 ? -4.704 -7.431 -21.939 1.00 43.03 71 SER A C 1
ATOM 598 O O . SER A 1 71 ? -5.506 -6.919 -21.160 1.00 43.03 71 SER A O 1
ATOM 600 N N . SER A 1 72 ? -4.106 -8.588 -21.696 1.00 46.50 72 SER A N 1
ATOM 601 C CA . SER A 1 72 ? -4.138 -9.225 -20.377 1.00 46.50 72 SER A CA 1
ATOM 602 C C . SER A 1 72 ? -3.582 -8.305 -19.274 1.00 46.50 72 SER A C 1
ATOM 604 O O . SER A 1 72 ? -3.642 -8.662 -18.099 1.00 46.50 72 SER A O 1
ATOM 606 N N . ARG A 1 73 ? -3.042 -7.121 -19.635 1.00 57.66 73 ARG A N 1
ATOM 607 C CA . ARG A 1 73 ? -2.644 -6.074 -18.698 1.00 57.66 73 ARG A CA 1
ATOM 608 C C . ARG A 1 73 ? -3.818 -5.792 -17.781 1.00 57.66 73 ARG A C 1
ATOM 610 O O . ARG A 1 73 ? -4.849 -5.259 -18.189 1.00 57.66 73 ARG A O 1
ATOM 617 N N . LEU A 1 74 ? -3.608 -6.163 -16.529 1.00 65.19 74 LEU A N 1
ATOM 618 C CA . LEU A 1 74 ? -4.455 -5.795 -15.422 1.00 65.19 74 LEU A CA 1
ATOM 619 C C . LEU A 1 74 ? -4.579 -4.265 -15.414 1.00 65.19 74 LEU A C 1
ATOM 621 O O . LEU A 1 74 ? -3.615 -3.559 -15.115 1.00 65.19 74 LEU A O 1
ATOM 625 N N . MET A 1 75 ? -5.747 -3.757 -15.796 1.00 82.44 75 MET A N 1
ATOM 626 C CA . MET A 1 75 ? -6.069 -2.343 -15.640 1.00 82.44 75 MET A CA 1
ATOM 627 C C . MET A 1 75 ? -6.436 -2.083 -14.176 1.00 82.44 75 MET A C 1
ATOM 629 O O . MET A 1 75 ? -7.042 -2.958 -13.550 1.00 82.44 75 MET A O 1
ATOM 633 N N . PRO A 1 76 ? -6.109 -0.903 -13.622 1.00 88.25 76 PRO A N 1
ATOM 634 C CA . PRO A 1 76 ? -6.637 -0.508 -12.326 1.00 88.25 76 PRO A CA 1
ATOM 635 C C . PRO A 1 76 ? -8.162 -0.548 -12.348 1.00 88.25 76 PRO A C 1
ATOM 637 O O . PRO A 1 76 ? -8.807 0.059 -13.205 1.00 88.25 76 PRO A O 1
ATOM 640 N N . ASP A 1 77 ? -8.724 -1.249 -11.380 1.00 91.62 77 ASP A N 1
ATOM 641 C CA . ASP A 1 77 ? -10.141 -1.253 -11.081 1.00 91.62 77 ASP A CA 1
ATOM 642 C C . ASP A 1 77 ? -10.401 -0.194 -10.008 1.00 91.62 77 ASP A C 1
ATOM 644 O O . ASP A 1 77 ? -10.286 -0.453 -8.811 1.00 91.62 77 ASP A O 1
ATOM 648 N N . TYR A 1 78 ? -10.779 1.012 -10.432 1.00 92.88 78 TYR A N 1
ATOM 649 C CA . TYR A 1 78 ? -11.133 2.114 -9.527 1.00 92.88 78 TYR A CA 1
ATOM 650 C C . TYR A 1 78 ? -12.508 1.953 -8.854 1.00 92.88 78 TYR A C 1
ATOM 652 O O . TYR A 1 78 ? -13.049 2.914 -8.300 1.00 92.88 78 TYR A O 1
ATOM 660 N N . THR A 1 79 ? -13.076 0.746 -8.882 1.00 90.88 79 THR A N 1
ATOM 661 C CA . THR A 1 79 ? -14.148 0.313 -7.978 1.00 90.88 79 THR A CA 1
ATOM 662 C C . THR A 1 79 ? -13.645 -0.650 -6.895 1.00 90.88 79 THR A C 1
ATOM 664 O O . THR A 1 79 ? -14.328 -0.847 -5.891 1.00 90.88 79 THR A O 1
ATOM 667 N N . ASN A 1 80 ? -12.430 -1.193 -7.057 1.00 91.19 80 ASN A N 1
ATOM 668 C CA . ASN A 1 80 ? -11.764 -2.082 -6.111 1.00 91.19 80 ASN A CA 1
ATOM 669 C C . ASN A 1 80 ? -10.225 -1.931 -6.144 1.00 91.19 80 ASN A C 1
ATOM 671 O O . ASN A 1 80 ? -9.483 -2.784 -6.648 1.00 91.19 80 ASN A O 1
ATOM 675 N N . SER A 1 81 ? -9.736 -0.816 -5.604 1.00 95.12 81 SER A N 1
ATOM 676 C CA . SER A 1 81 ? -8.315 -0.453 -5.521 1.00 95.12 81 SER A CA 1
ATOM 677 C C . SER A 1 81 ? -7.981 0.265 -4.210 1.00 95.12 81 SER A C 1
ATOM 679 O O . SER A 1 81 ? -8.857 0.507 -3.375 1.00 95.12 81 SER A O 1
ATOM 681 N N . MET A 1 82 ? -6.715 0.661 -4.043 1.00 95.38 82 MET A N 1
ATOM 682 C CA . MET A 1 82 ? -6.256 1.436 -2.884 1.00 95.38 82 MET A CA 1
ATOM 683 C C . MET A 1 82 ? -7.093 2.703 -2.636 1.00 95.38 82 MET A C 1
ATOM 685 O O . MET A 1 82 ? -7.419 3.008 -1.488 1.00 95.38 82 MET A O 1
ATOM 689 N N . VAL A 1 83 ? -7.501 3.421 -3.693 1.00 97.25 83 VAL A N 1
ATOM 690 C CA . VAL A 1 83 ? -8.305 4.645 -3.529 1.00 97.25 83 VAL A CA 1
ATOM 691 C C . VAL A 1 83 ? -9.677 4.337 -2.926 1.00 97.25 83 VAL A C 1
ATOM 693 O O . VAL A 1 83 ? -10.169 5.092 -2.095 1.00 97.25 83 VAL A O 1
ATOM 696 N N . ASN A 1 84 ? -10.256 3.179 -3.260 1.00 97.81 84 ASN A N 1
ATOM 697 C CA . ASN A 1 84 ? -11.547 2.742 -2.732 1.00 97.81 84 ASN A CA 1
ATOM 698 C C . ASN A 1 84 ? -11.445 2.307 -1.265 1.00 97.81 84 ASN A C 1
ATOM 700 O O . ASN A 1 84 ? -12.393 2.514 -0.507 1.00 97.81 84 ASN A O 1
ATOM 704 N N . LEU A 1 85 ? -10.297 1.756 -0.840 1.00 97.25 85 LEU A N 1
ATOM 705 C CA . LEU A 1 85 ? -10.031 1.506 0.580 1.00 97.25 85 LEU A CA 1
ATOM 706 C C . LEU A 1 85 ? -9.985 2.819 1.369 1.00 97.25 85 LEU A C 1
ATOM 708 O O . LEU A 1 85 ? -10.640 2.937 2.404 1.00 97.25 85 LEU A O 1
ATOM 712 N N . ALA A 1 86 ? -9.276 3.828 0.852 1.00 97.75 86 ALA A N 1
ATOM 713 C CA . ALA A 1 86 ? -9.253 5.162 1.449 1.00 97.75 86 ALA A CA 1
ATOM 714 C C . ALA A 1 86 ? -10.657 5.798 1.486 1.00 97.75 86 ALA A C 1
ATOM 716 O O . ALA A 1 86 ? -11.019 6.446 2.468 1.00 97.75 86 ALA A O 1
ATOM 717 N N . SER A 1 87 ? -11.484 5.591 0.456 1.00 98.12 87 SER A N 1
ATOM 718 C CA . SER A 1 87 ? -12.887 6.029 0.444 1.00 98.12 87 SER A CA 1
ATOM 719 C C . SER A 1 87 ? -13.744 5.323 1.495 1.00 98.12 87 SER A C 1
ATOM 721 O O . SER A 1 87 ? -14.543 5.984 2.152 1.00 98.12 87 SER A O 1
ATOM 723 N N . SER A 1 88 ? -13.571 4.013 1.700 1.00 97.94 88 SER A N 1
ATOM 724 C CA . SER A 1 88 ? -14.252 3.263 2.767 1.00 97.94 88 SER A CA 1
ATOM 725 C C . SER A 1 88 ? -13.877 3.767 4.159 1.00 97.94 88 SER A C 1
ATOM 727 O O . SER A 1 88 ? -14.753 3.949 5.002 1.00 97.94 88 SER A O 1
ATOM 729 N N . ILE A 1 89 ? -12.594 4.060 4.393 1.00 98.12 89 ILE A N 1
ATOM 730 C CA . ILE A 1 89 ? -12.130 4.622 5.668 1.00 98.12 89 ILE A CA 1
ATOM 731 C C . ILE A 1 89 ? -12.737 6.012 5.891 1.00 98.12 89 ILE A C 1
ATOM 733 O O . ILE A 1 89 ? -13.324 6.257 6.941 1.00 98.12 89 ILE A O 1
ATOM 737 N N . GLN A 1 90 ? -12.666 6.908 4.901 1.00 98.12 90 GLN A N 1
ATOM 738 C CA . GLN A 1 90 ? -13.286 8.237 4.988 1.00 98.12 90 GLN A CA 1
ATOM 739 C C . GLN A 1 90 ? -14.787 8.136 5.291 1.00 98.12 90 GLN A C 1
ATOM 741 O O . GLN A 1 90 ? -15.264 8.763 6.238 1.00 98.12 90 GLN A O 1
ATOM 746 N N . LYS A 1 91 ? -15.509 7.273 4.564 1.00 97.50 91 LYS A N 1
ATOM 747 C CA . LYS A 1 91 ? -16.938 7.007 4.771 1.00 97.50 91 LYS A CA 1
ATOM 748 C C . LYS A 1 91 ? -17.243 6.526 6.190 1.00 97.50 91 LYS A C 1
ATOM 750 O O . LYS A 1 91 ? -18.190 7.021 6.795 1.00 97.50 91 LYS A O 1
ATOM 755 N N . TYR A 1 92 ? -16.449 5.602 6.734 1.00 97.75 92 TYR A N 1
ATOM 756 C CA . TYR A 1 92 ? -16.630 5.080 8.095 1.00 97.75 92 TYR A CA 1
ATOM 757 C C . TYR A 1 92 ? -16.541 6.176 9.171 1.00 97.75 92 TYR A C 1
ATOM 759 O O . TYR A 1 92 ? -17.294 6.157 10.143 1.00 97.75 92 TYR A O 1
ATOM 767 N N . TYR A 1 93 ? -15.689 7.183 8.967 1.00 97.25 93 TYR A N 1
ATOM 768 C CA . TYR A 1 93 ? -15.588 8.356 9.845 1.00 97.25 93 TYR A CA 1
ATOM 769 C C . TYR A 1 93 ? -16.491 9.530 9.416 1.00 97.25 93 TYR A C 1
ATOM 771 O O . TYR A 1 93 ? -16.316 10.657 9.882 1.00 97.25 93 TYR A O 1
ATOM 779 N N . GLY A 1 94 ? -17.467 9.294 8.531 1.00 96.56 94 GLY A N 1
ATOM 780 C CA . GLY A 1 94 ? -18.443 10.299 8.101 1.00 96.56 94 GLY A CA 1
ATOM 781 C C . GLY A 1 94 ? -17.870 11.404 7.208 1.00 96.56 94 GLY A C 1
ATOM 782 O O . GLY A 1 94 ? -18.437 12.494 7.144 1.00 96.56 94 GLY A O 1
ATOM 783 N N . LYS A 1 95 ? -16.737 11.157 6.545 1.00 96.81 95 LYS A N 1
ATOM 784 C CA . LYS A 1 95 ? -16.121 12.074 5.579 1.00 96.81 95 LYS A CA 1
ATOM 785 C C . LYS A 1 95 ? -16.534 11.717 4.157 1.00 96.81 95 LYS A C 1
ATOM 787 O O . LYS A 1 95 ? -16.700 10.548 3.812 1.00 96.81 95 LYS A O 1
ATOM 792 N N . GLU A 1 96 ? -16.686 12.744 3.331 1.00 94.25 96 GLU A N 1
ATOM 793 C CA . GLU A 1 96 ? -16.964 12.575 1.908 1.00 94.25 96 GLU A CA 1
ATOM 794 C C . GLU A 1 96 ? -15.717 12.093 1.162 1.00 94.25 96 GLU A C 1
ATOM 796 O O . GLU A 1 96 ? -14.586 12.403 1.530 1.00 94.25 96 GLU A O 1
ATOM 801 N N . SER A 1 97 ? -15.933 11.343 0.084 1.00 94.31 97 SER A N 1
ATOM 802 C CA . SER A 1 97 ? -14.873 10.909 -0.818 1.00 94.31 97 SER A CA 1
ATOM 803 C C . SER A 1 97 ? -15.333 11.058 -2.262 1.00 94.31 97 SER A C 1
ATOM 805 O O . SER A 1 97 ? -16.504 10.852 -2.574 1.00 94.31 97 SER A O 1
ATOM 807 N N . LYS A 1 98 ? -14.399 11.399 -3.152 1.00 95.06 98 LYS A N 1
ATOM 808 C CA . LYS A 1 98 ? -14.656 11.513 -4.594 1.00 95.06 98 LYS A CA 1
ATOM 809 C C . LYS A 1 98 ? -14.887 10.151 -5.258 1.00 95.06 98 LYS A C 1
ATOM 811 O O . LYS A 1 98 ? -15.597 10.070 -6.257 1.00 95.06 98 LYS A O 1
ATOM 816 N N . TYR A 1 99 ? -14.265 9.102 -4.723 1.00 96.81 99 TYR A N 1
ATOM 817 C CA . TYR A 1 99 ? -14.307 7.751 -5.276 1.00 96.81 99 TYR A CA 1
ATOM 818 C C . TYR A 1 99 ? -15.301 6.875 -4.506 1.00 96.81 99 TYR A C 1
ATOM 820 O O . TYR A 1 99 ? -15.557 7.122 -3.323 1.00 96.81 99 TYR A O 1
ATOM 828 N N . PRO A 1 100 ? -15.883 5.847 -5.153 1.00 96.56 100 PRO A N 1
ATOM 829 C CA . PRO A 1 100 ? -16.752 4.910 -4.459 1.00 96.56 100 PRO A CA 1
ATOM 830 C C . PRO A 1 100 ? -15.973 4.131 -3.391 1.00 96.56 100 PRO A C 1
ATOM 832 O O . PRO A 1 100 ? -14.786 3.844 -3.541 1.00 96.56 100 PRO A O 1
ATOM 835 N N . SER A 1 101 ? -16.661 3.763 -2.315 1.00 96.94 101 SER A N 1
ATOM 836 C CA . SER A 1 101 ? -16.127 2.878 -1.273 1.00 96.94 101 SER A CA 1
ATOM 837 C C . SER A 1 101 ? -16.043 1.428 -1.761 1.00 96.94 101 SER A C 1
ATOM 839 O O . SER A 1 101 ? -16.798 1.009 -2.641 1.00 96.94 101 SER A O 1
ATOM 841 N N . SER A 1 102 ? -15.145 0.643 -1.161 1.00 95.00 102 SER A N 1
ATOM 842 C CA . SER A 1 102 ? -15.122 -0.810 -1.336 1.00 95.00 102 SER A CA 1
ATOM 843 C C . SER A 1 102 ? -16.271 -1.445 -0.553 1.00 95.00 102 SER A C 1
ATOM 845 O O . SER A 1 102 ? -16.250 -1.516 0.676 1.00 95.00 102 SER A O 1
ATOM 847 N N . ALA A 1 103 ? -17.254 -1.993 -1.271 1.00 91.75 103 ALA A N 1
ATOM 848 C CA . ALA A 1 103 ? -18.423 -2.639 -0.670 1.00 91.75 103 ALA A CA 1
ATOM 849 C C . ALA A 1 103 ? -18.072 -3.804 0.274 1.00 91.75 103 ALA A C 1
ATOM 851 O O . ALA A 1 103 ? -18.886 -4.201 1.108 1.00 91.75 103 ALA A O 1
ATOM 852 N N . LYS A 1 104 ? -16.886 -4.400 0.125 1.00 91.88 104 LYS A N 1
ATOM 853 C CA . LYS A 1 104 ? -16.430 -5.496 0.977 1.00 91.88 104 LYS A CA 1
ATOM 854 C C . LYS A 1 104 ? -15.722 -4.997 2.226 1.00 91.88 104 LYS A C 1
ATOM 856 O O . LYS A 1 104 ? -16.013 -5.527 3.295 1.00 91.88 104 LYS A O 1
ATOM 861 N N . LEU A 1 105 ? -14.864 -3.978 2.121 1.00 95.06 105 LEU A N 1
ATOM 862 C CA . LEU A 1 105 ? -14.275 -3.351 3.305 1.00 95.06 105 LEU A CA 1
ATOM 863 C C . LEU A 1 105 ? -15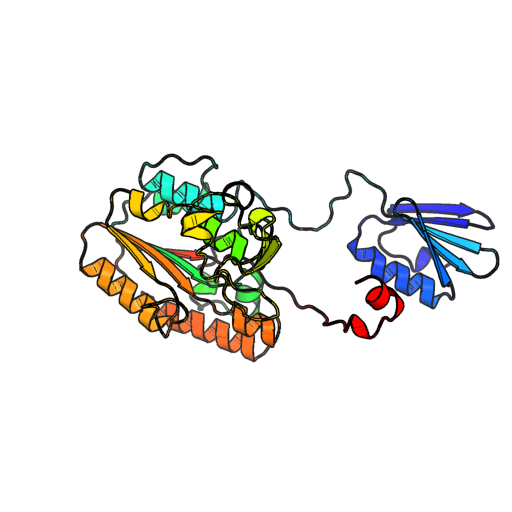.352 -2.675 4.166 1.00 95.06 105 LEU A C 1
ATOM 865 O O . LEU A 1 105 ? -15.318 -2.816 5.386 1.00 95.06 105 LEU A O 1
ATOM 869 N N . ASP A 1 106 ? -16.346 -2.040 3.543 1.00 95.81 106 ASP A N 1
ATOM 870 C CA . ASP A 1 106 ? -17.482 -1.428 4.240 1.00 95.81 106 ASP A CA 1
ATOM 871 C C . ASP A 1 106 ? -18.174 -2.417 5.189 1.00 95.81 106 ASP A C 1
ATOM 873 O O . ASP A 1 106 ? -18.380 -2.103 6.352 1.00 95.81 106 ASP A O 1
ATOM 877 N N . LYS A 1 107 ? -18.410 -3.662 4.752 1.00 95.06 107 LYS A N 1
ATOM 878 C CA . LYS A 1 107 ? -19.011 -4.710 5.602 1.00 95.06 107 LYS A CA 1
ATOM 879 C C . LYS A 1 107 ? -18.188 -5.045 6.841 1.00 95.06 107 LYS A C 1
ATOM 881 O O . LYS A 1 107 ? -18.742 -5.480 7.848 1.00 95.06 107 LYS A O 1
ATOM 886 N N . TYR A 1 108 ? -16.863 -4.927 6.758 1.00 94.12 108 TYR A N 1
ATOM 887 C CA . TYR A 1 108 ? -16.015 -5.090 7.934 1.00 94.12 108 TYR A CA 1
ATOM 888 C C . TYR A 1 108 ? -16.126 -3.861 8.831 1.00 94.12 108 TYR A C 1
ATOM 890 O O . TYR A 1 108 ? -16.276 -4.036 10.032 1.00 94.12 108 TYR A O 1
ATOM 898 N N . LEU A 1 109 ? -16.126 -2.658 8.250 1.00 95.19 109 LEU A N 1
ATOM 899 C CA . LEU A 1 109 ? -16.259 -1.373 8.943 1.00 95.19 109 LEU A CA 1
ATOM 900 C C . LEU A 1 109 ? -17.663 -1.097 9.514 1.00 95.19 109 LEU A C 1
ATOM 902 O O . LEU A 1 109 ? -17.799 -0.188 10.319 1.00 95.19 109 LEU A O 1
ATOM 906 N N . ASP A 1 110 ? -18.689 -1.883 9.179 1.00 90.25 110 ASP A N 1
ATOM 907 C CA . ASP A 1 110 ? -20.054 -1.735 9.723 1.00 90.25 110 ASP A CA 1
ATOM 908 C C . ASP A 1 110 ? -20.141 -1.921 11.255 1.00 90.25 110 ASP A C 1
ATOM 910 O O . ASP A 1 110 ? -21.179 -1.658 11.865 1.00 90.25 110 ASP A O 1
ATOM 914 N N . LYS A 1 111 ? -19.068 -2.387 11.905 1.00 90.44 111 LYS A N 1
ATOM 915 C CA . LYS A 1 111 ? -18.972 -2.466 13.367 1.00 90.44 111 LYS A CA 1
ATOM 916 C C . LYS A 1 111 ? -18.356 -1.193 13.937 1.00 90.44 111 LYS A C 1
ATOM 918 O O . LYS A 1 111 ? -17.413 -0.640 13.382 1.00 90.44 111 LYS A O 1
ATOM 923 N N . GLU A 1 112 ? -18.819 -0.786 15.115 1.00 89.50 112 GLU A N 1
ATOM 924 C CA . GLU A 1 112 ? -18.235 0.342 15.842 1.00 89.50 112 GLU A CA 1
ATOM 925 C C . GLU A 1 112 ? -16.888 -0.038 16.476 1.00 89.50 112 GLU A C 1
ATOM 927 O O . GLU A 1 112 ? -16.801 -0.427 17.642 1.00 89.50 112 GLU A O 1
ATOM 932 N N . TYR A 1 113 ? -15.816 0.076 15.694 1.00 97.56 113 TYR A N 1
ATOM 933 C CA . TYR A 1 113 ? -14.448 -0.039 16.187 1.00 97.56 113 TYR A CA 1
ATOM 934 C C . TYR A 1 113 ? -13.986 1.264 16.836 1.00 97.56 113 TYR A C 1
ATOM 936 O O . TYR A 1 113 ? -14.122 2.358 16.266 1.00 97.56 113 TYR A O 1
ATOM 944 N N . LYS A 1 114 ? -13.365 1.134 18.010 1.00 97.75 114 LYS A N 1
ATOM 945 C CA . LYS A 1 114 ? -12.657 2.239 18.658 1.00 97.75 114 LYS A CA 1
ATOM 946 C C . LYS A 1 114 ? -11.348 2.546 17.947 1.00 97.75 114 LYS A C 1
ATOM 948 O O . LYS A 1 114 ? -10.963 3.705 17.842 1.00 97.75 114 LYS A O 1
ATOM 953 N N . HIS A 1 115 ? -10.686 1.520 17.427 1.00 98.56 115 HIS A N 1
ATOM 954 C CA . HIS A 1 115 ? -9.354 1.659 16.861 1.00 98.56 115 HIS A CA 1
ATOM 955 C C . HIS A 1 115 ? -9.293 0.993 15.492 1.00 98.56 115 HIS A C 1
ATOM 957 O O . HIS A 1 115 ? -9.697 -0.159 15.336 1.00 98.56 115 HIS A O 1
ATOM 963 N N . VAL A 1 116 ? -8.788 1.714 14.495 1.00 98.69 116 VAL A N 1
ATOM 964 C CA . VAL A 1 116 ? -8.582 1.181 13.143 1.00 98.69 116 VAL A CA 1
ATOM 965 C C . VAL A 1 116 ? -7.120 1.365 12.760 1.00 98.69 116 VAL A C 1
ATOM 967 O O . VAL A 1 116 ? -6.606 2.478 12.809 1.00 98.69 116 VAL A O 1
ATOM 970 N N . LEU A 1 117 ? -6.455 0.276 12.378 1.00 98.81 117 LEU A N 1
ATOM 971 C CA . LEU A 1 117 ? -5.106 0.279 11.814 1.00 98.81 117 LEU A CA 1
ATOM 972 C C . LEU A 1 117 ? -5.184 -0.052 10.324 1.00 98.81 117 LEU A C 1
ATOM 974 O O . LEU A 1 117 ? -5.663 -1.127 9.968 1.00 98.81 117 LEU A O 1
ATOM 978 N N . LEU A 1 118 ? -4.667 0.829 9.471 1.00 98.81 118 LEU A N 1
ATOM 979 C CA . LEU A 1 118 ? -4.323 0.513 8.087 1.00 98.81 118 LEU A CA 1
ATOM 980 C C . LEU A 1 118 ? -2.815 0.257 8.006 1.00 98.81 118 LEU A C 1
ATOM 982 O O . LEU A 1 118 ? -2.032 1.191 8.128 1.00 98.81 118 LEU A O 1
ATOM 986 N N . LEU A 1 119 ? -2.419 -0.997 7.795 1.00 98.81 119 LEU A N 1
ATOM 987 C CA . LEU A 1 119 ? -1.031 -1.422 7.630 1.00 98.81 119 LEU A CA 1
ATOM 988 C C . LEU A 1 119 ? -0.754 -1.788 6.168 1.00 98.81 119 LEU A C 1
ATOM 990 O O . LEU A 1 119 ? -1.341 -2.729 5.631 1.00 98.81 119 LEU A O 1
ATOM 994 N N . ILE A 1 120 ? 0.173 -1.070 5.544 1.00 98.75 120 ILE A N 1
ATOM 995 C CA . ILE A 1 120 ? 0.653 -1.332 4.189 1.00 98.75 120 ILE A CA 1
ATOM 996 C C . ILE A 1 120 ? 1.995 -2.060 4.272 1.00 98.75 120 ILE A C 1
ATOM 998 O O . ILE A 1 120 ? 2.949 -1.541 4.852 1.00 98.75 120 ILE A O 1
ATOM 1002 N N . LEU A 1 121 ? 2.058 -3.258 3.696 1.00 98.56 121 LEU A N 1
ATOM 1003 C CA . LEU A 1 121 ? 3.283 -4.041 3.533 1.00 98.56 121 LEU A CA 1
ATOM 1004 C C . LEU A 1 121 ? 3.701 -3.962 2.065 1.00 98.56 121 LEU A C 1
ATOM 1006 O O . LEU A 1 121 ? 3.015 -4.521 1.203 1.00 98.56 121 LEU A O 1
ATOM 1010 N N . ASP A 1 122 ? 4.781 -3.233 1.795 1.00 98.25 122 ASP A N 1
ATOM 1011 C CA . ASP A 1 122 ? 5.192 -2.862 0.440 1.00 98.25 122 ASP A CA 1
ATOM 1012 C C . ASP A 1 122 ? 5.424 -4.098 -0.435 1.00 98.25 122 ASP A C 1
ATOM 1014 O O . ASP A 1 122 ? 6.099 -5.051 -0.028 1.00 98.25 122 ASP A O 1
ATOM 1018 N N . GLY A 1 123 ? 4.818 -4.113 -1.619 1.00 96.81 123 GLY A N 1
ATOM 1019 C CA . GLY A 1 123 ? 4.985 -5.182 -2.597 1.00 96.81 123 GLY A CA 1
ATOM 1020 C C . GLY A 1 123 ? 4.344 -6.530 -2.227 1.00 96.81 123 GLY A C 1
ATOM 1021 O O . GLY A 1 123 ? 4.456 -7.478 -3.008 1.00 96.81 123 GLY A O 1
ATOM 1022 N N . LEU A 1 124 ? 3.649 -6.674 -1.084 1.00 96.62 124 LEU A N 1
ATOM 1023 C CA . LEU A 1 124 ? 3.063 -7.946 -0.614 1.00 96.62 124 LEU A CA 1
ATOM 1024 C C . LEU A 1 124 ? 1.759 -8.337 -1.345 1.00 96.62 124 LEU A C 1
ATOM 1026 O O . LEU A 1 124 ? 0.684 -8.482 -0.759 1.00 96.62 124 LEU A O 1
ATOM 1030 N N . GLY A 1 125 ? 1.844 -8.555 -2.653 1.00 92.00 125 GLY A N 1
ATOM 1031 C CA . GLY A 1 125 ? 0.711 -9.008 -3.459 1.00 92.00 125 GLY A CA 1
ATOM 1032 C C . GLY A 1 125 ? 0.182 -10.409 -3.075 1.00 92.00 125 GLY A C 1
ATOM 1033 O O . GLY A 1 125 ? 0.898 -11.240 -2.509 1.00 92.00 125 GLY A O 1
ATOM 1034 N N . PRO A 1 126 ? -1.060 -10.757 -3.461 1.00 89.69 126 PRO A N 1
ATOM 1035 C CA . PRO A 1 126 ? -1.687 -12.038 -3.108 1.00 89.69 126 PRO A CA 1
ATOM 1036 C C . PRO A 1 126 ? -0.962 -13.260 -3.688 1.00 89.69 126 PRO A C 1
ATOM 1038 O O . PRO A 1 126 ? -0.982 -14.333 -3.088 1.00 89.69 126 PRO A O 1
ATOM 1041 N N . TYR A 1 127 ? -0.314 -13.118 -4.848 1.00 88.31 127 TYR A N 1
ATOM 1042 C CA . TYR A 1 127 ? 0.512 -14.179 -5.431 1.00 88.31 127 TYR A CA 1
ATOM 1043 C C . TYR A 1 127 ? 1.714 -14.513 -4.536 1.00 88.31 127 TYR A C 1
ATOM 1045 O O . TYR A 1 127 ? 2.022 -15.681 -4.316 1.00 88.31 127 TYR A O 1
ATOM 1053 N N . ILE A 1 128 ? 2.336 -13.486 -3.955 1.00 92.69 128 ILE A N 1
ATOM 1054 C CA . ILE A 1 128 ? 3.496 -13.610 -3.072 1.00 92.69 128 ILE A CA 1
ATOM 1055 C C . ILE A 1 128 ? 3.096 -14.316 -1.771 1.00 92.69 128 ILE A C 1
ATOM 1057 O O . ILE A 1 128 ? 3.755 -15.273 -1.366 1.00 92.69 128 ILE A O 1
ATOM 1061 N N . ILE A 1 129 ? 1.959 -13.927 -1.181 1.00 93.81 129 ILE A N 1
ATOM 1062 C CA . ILE A 1 129 ? 1.377 -14.597 -0.005 1.00 93.81 129 ILE A CA 1
ATOM 1063 C C . ILE A 1 129 ? 1.128 -16.081 -0.290 1.00 93.81 129 ILE A C 1
ATOM 1065 O O . ILE A 1 129 ? 1.564 -16.936 0.476 1.00 93.81 129 ILE A O 1
ATOM 1069 N N . ARG A 1 130 ? 0.444 -16.402 -1.397 1.00 90.69 130 ARG A N 1
ATOM 1070 C CA . ARG A 1 130 ? 0.078 -17.789 -1.738 1.00 90.69 130 ARG A CA 1
ATOM 1071 C C . ARG A 1 130 ? 1.279 -18.676 -2.053 1.00 90.69 130 ARG A C 1
ATOM 1073 O O . ARG A 1 130 ? 1.171 -19.887 -1.901 1.00 90.69 130 ARG A O 1
ATOM 1080 N N . ASN A 1 131 ? 2.381 -18.091 -2.513 1.00 89.94 131 ASN A N 1
ATOM 1081 C CA . ASN A 1 131 ? 3.602 -18.826 -2.811 1.00 89.94 131 ASN A CA 1
ATOM 1082 C C . ASN A 1 131 ? 4.453 -19.084 -1.558 1.00 89.94 131 ASN A C 1
ATOM 1084 O O . ASN A 1 131 ? 5.028 -20.159 -1.418 1.00 89.94 131 ASN A O 1
ATOM 1088 N N . ALA A 1 132 ? 4.555 -18.099 -0.663 1.00 94.62 132 ALA A N 1
ATOM 1089 C CA . ALA A 1 132 ? 5.451 -18.169 0.491 1.00 94.62 132 ALA A CA 1
ATOM 1090 C C . ALA A 1 132 ? 4.808 -18.771 1.751 1.00 94.62 132 ALA A C 1
ATOM 1092 O O . ALA A 1 132 ? 5.521 -19.293 2.609 1.00 94.62 132 ALA A O 1
ATOM 1093 N N . LEU A 1 133 ? 3.482 -18.678 1.889 1.00 97.06 133 LEU A N 1
ATOM 1094 C CA . LEU A 1 133 ? 2.745 -19.054 3.098 1.00 97.06 133 LEU A CA 1
ATOM 1095 C C . LEU A 1 133 ? 1.744 -20.182 2.829 1.00 97.06 133 LEU A C 1
ATOM 1097 O O . LEU A 1 133 ? 1.414 -20.497 1.686 1.00 97.06 133 LEU A O 1
ATOM 1101 N N . LYS A 1 134 ? 1.249 -20.794 3.906 1.00 96.38 134 LYS A N 1
ATOM 1102 C CA . LYS A 1 134 ? 0.346 -21.954 3.859 1.00 96.38 134 LYS A CA 1
ATOM 1103 C C . LYS A 1 134 ? -0.797 -21.825 4.876 1.00 96.38 134 LYS A C 1
ATOM 1105 O O . LYS A 1 134 ? -0.704 -20.990 5.774 1.00 96.38 134 LYS A O 1
ATOM 1110 N N . PRO A 1 135 ? -1.848 -22.666 4.794 1.00 97.38 135 PRO A N 1
ATOM 1111 C CA . PRO A 1 135 ? -2.900 -22.688 5.809 1.00 97.38 135 PRO A CA 1
ATOM 1112 C C . PRO A 1 135 ? -2.336 -22.782 7.237 1.00 97.38 135 PRO A C 1
ATOM 1114 O O . PRO A 1 135 ? -1.455 -23.607 7.505 1.00 97.38 135 PRO A O 1
ATOM 1117 N N . GLY A 1 136 ? -2.833 -21.933 8.140 1.00 96.50 136 GLY A N 1
ATOM 1118 C CA . GLY A 1 136 ? -2.326 -21.743 9.507 1.00 96.50 136 GLY A CA 1
ATOM 1119 C C . GLY A 1 136 ? -1.425 -20.510 9.694 1.00 96.50 136 GLY A C 1
ATOM 1120 O O . GLY A 1 136 ? -1.143 -20.115 10.835 1.00 96.50 136 GLY A O 1
ATOM 1121 N N . ASP A 1 137 ? -0.965 -19.899 8.598 1.00 98.06 137 ASP A N 1
ATOM 1122 C CA . ASP A 1 137 ? -0.293 -18.600 8.598 1.00 98.06 137 ASP A CA 1
ATOM 1123 C C . ASP A 1 137 ? -1.333 -17.469 8.585 1.00 98.06 137 ASP A C 1
ATOM 1125 O O . ASP A 1 137 ? -2.249 -17.466 7.763 1.00 98.06 137 ASP A O 1
ATOM 1129 N N . ILE A 1 138 ? -1.192 -16.479 9.478 1.00 97.56 138 ILE A N 1
ATOM 1130 C CA . ILE A 1 138 ? -2.230 -15.458 9.703 1.00 97.56 138 ILE A CA 1
ATOM 1131 C C . ILE A 1 138 ? -2.535 -14.648 8.439 1.00 97.56 138 ILE A C 1
ATOM 1133 O O . ILE A 1 138 ? -3.703 -14.361 8.182 1.00 97.56 138 ILE A O 1
ATOM 1137 N N . LEU A 1 139 ? -1.516 -14.320 7.638 1.00 97.50 139 LEU A N 1
ATOM 1138 C CA . LEU A 1 139 ? -1.688 -13.577 6.386 1.00 97.50 139 LEU A CA 1
ATOM 1139 C C . LEU A 1 139 ? -2.360 -14.423 5.296 1.00 97.50 139 LEU A C 1
ATOM 1141 O O . LEU A 1 139 ? -3.121 -13.887 4.495 1.00 97.50 139 LEU A O 1
ATOM 1145 N N . TYR A 1 140 ? -2.118 -15.738 5.280 1.00 97.56 140 TYR A N 1
ATOM 1146 C CA . TYR A 1 140 ? -2.761 -16.658 4.340 1.00 97.56 140 TYR A CA 1
ATOM 1147 C C . TYR A 1 140 ? -4.238 -16.857 4.704 1.00 97.56 140 TYR A C 1
ATOM 1149 O O . TYR A 1 140 ? -5.124 -16.638 3.878 1.00 97.56 140 TYR A O 1
ATOM 1157 N N . ASP A 1 141 ? -4.514 -17.189 5.967 1.00 96.69 141 ASP A N 1
ATOM 1158 C CA . ASP A 1 141 ? -5.864 -17.476 6.468 1.00 96.69 141 ASP A CA 1
ATOM 1159 C C . ASP A 1 141 ? -6.773 -16.229 6.472 1.00 96.69 141 ASP A C 1
ATOM 1161 O O . ASP A 1 141 ? -8.008 -16.321 6.449 1.00 96.69 141 ASP A O 1
ATOM 1165 N N . ASN A 1 142 ? -6.172 -15.033 6.485 1.00 95.75 142 ASN A N 1
ATOM 1166 C CA . ASN A 1 142 ? -6.888 -13.760 6.461 1.00 95.75 142 ASN A CA 1
ATOM 1167 C C . ASN A 1 142 ? -6.795 -12.994 5.143 1.00 95.75 142 ASN A C 1
ATOM 1169 O O . ASN A 1 142 ? -7.238 -11.849 5.094 1.00 95.75 142 ASN A O 1
ATOM 1173 N N . LEU A 1 143 ? -6.350 -13.626 4.054 1.00 94.75 143 LEU A N 1
ATOM 1174 C CA . LEU A 1 143 ? -6.454 -13.043 2.719 1.00 94.75 143 LEU A CA 1
ATOM 1175 C C . LEU A 1 143 ? -7.927 -12.987 2.276 1.00 94.75 143 LEU A C 1
ATOM 1177 O O . LEU A 1 143 ? -8.467 -13.942 1.718 1.00 94.75 143 LEU A O 1
ATOM 1181 N N . LYS A 1 144 ? -8.607 -11.868 2.554 1.00 93.44 144 LYS A N 1
ATOM 1182 C CA . LYS A 1 144 ? -10.045 -11.720 2.272 1.00 93.44 144 LYS A CA 1
ATOM 1183 C C . LYS A 1 144 ? -10.325 -11.360 0.823 1.00 93.44 144 LYS A C 1
ATOM 1185 O O . LYS A 1 144 ? -11.362 -11.762 0.296 1.00 93.44 144 LYS A O 1
ATOM 1190 N N . GLU A 1 145 ? -9.449 -10.594 0.185 1.00 90.69 145 GLU A N 1
ATOM 1191 C CA . GLU A 1 145 ? -9.691 -10.027 -1.139 1.00 90.69 145 GLU A CA 1
ATOM 1192 C C . GLU A 1 145 ? -8.392 -9.732 -1.890 1.00 90.69 145 GLU A C 1
ATOM 1194 O O . GLU A 1 145 ? -7.314 -9.662 -1.306 1.00 90.69 145 GLU A O 1
ATOM 1199 N N . THR A 1 146 ? -8.506 -9.592 -3.207 1.00 90.94 146 THR A N 1
ATOM 1200 C CA . THR A 1 146 ? -7.471 -9.044 -4.078 1.00 90.94 146 THR A CA 1
ATOM 1201 C C . THR A 1 146 ? -8.019 -7.767 -4.693 1.00 90.94 146 THR A C 1
ATOM 1203 O O . THR A 1 146 ? -9.039 -7.820 -5.374 1.00 90.94 146 THR A O 1
ATOM 1206 N N . ILE A 1 147 ? -7.340 -6.652 -4.441 1.00 91.56 147 ILE A N 1
ATOM 1207 C CA . ILE A 1 147 ? -7.644 -5.349 -5.032 1.00 91.56 147 ILE A CA 1
ATOM 1208 C C . ILE A 1 147 ? -6.601 -5.017 -6.097 1.00 91.56 147 ILE A C 1
ATOM 1210 O O . ILE A 1 147 ? -5.483 -5.539 -6.069 1.00 91.56 147 ILE A O 1
ATOM 1214 N N . SER A 1 148 ? -6.957 -4.146 -7.031 1.00 92.75 148 SER A N 1
ATOM 1215 C CA . SER A 1 148 ? -6.007 -3.630 -8.012 1.00 92.75 148 SER A CA 1
ATOM 1216 C C . SER A 1 148 ? -5.113 -2.537 -7.408 1.00 92.75 148 SER A C 1
ATOM 1218 O O . SER A 1 148 ? -5.546 -1.745 -6.566 1.00 92.75 148 SER A O 1
ATOM 1220 N N . ALA A 1 149 ? -3.857 -2.477 -7.851 1.00 93.12 149 ALA A N 1
ATOM 1221 C CA . ALA A 1 149 ? -3.006 -1.322 -7.590 1.00 93.12 149 ALA A CA 1
ATOM 1222 C C . ALA A 1 149 ? -3.502 -0.116 -8.403 1.00 93.12 149 ALA A C 1
ATOM 1224 O O . ALA A 1 149 ? -4.103 -0.272 -9.470 1.00 93.12 149 ALA A O 1
ATOM 1225 N N . VAL A 1 150 ? -3.218 1.093 -7.920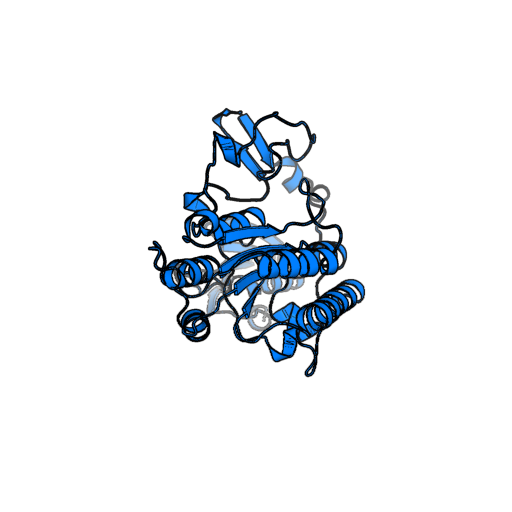 1.00 94.88 150 VAL A N 1
ATOM 1226 C CA . VAL A 1 150 ? -3.394 2.305 -8.734 1.00 94.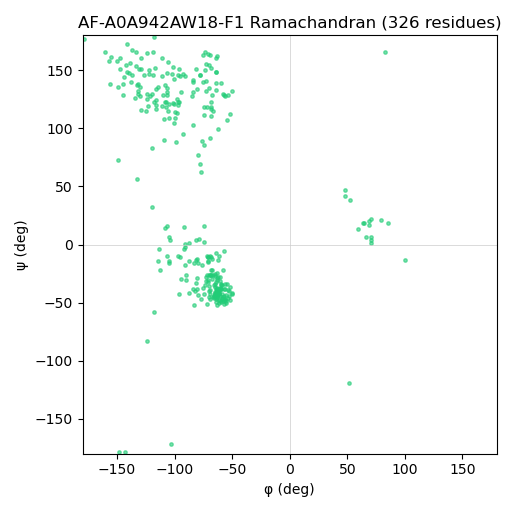88 150 VAL A CA 1
ATOM 1227 C C . VAL A 1 150 ? -2.361 2.343 -9.858 1.00 94.88 150 VAL A C 1
ATOM 1229 O O . VAL A 1 150 ? -1.365 1.624 -9.817 1.00 94.88 150 VAL A O 1
ATOM 1232 N N . PHE A 1 151 ? -2.591 3.176 -10.876 1.00 92.69 151 PHE A N 1
ATOM 1233 C CA . PHE A 1 151 ? -1.622 3.358 -11.953 1.00 92.69 151 PHE A CA 1
ATOM 1234 C C . PHE A 1 151 ? -0.896 4.707 -11.864 1.00 92.69 151 PHE A C 1
ATOM 1236 O O . PHE A 1 151 ? -1.567 5.737 -11.749 1.00 92.69 151 PHE A O 1
ATOM 1243 N N . PRO A 1 152 ? 0.438 4.719 -12.042 1.00 93.00 152 PRO A N 1
ATOM 1244 C CA . PRO A 1 152 ? 1.331 3.549 -12.110 1.00 93.00 152 PRO A CA 1
ATOM 1245 C C . PRO A 1 152 ? 1.392 2.727 -10.804 1.00 93.00 152 PRO A C 1
ATOM 1247 O O . PRO A 1 152 ? 1.278 3.314 -9.728 1.00 93.00 152 PRO A O 1
ATOM 1250 N N . PRO A 1 153 ? 1.588 1.393 -10.869 1.00 92.62 153 PRO A N 1
ATOM 1251 C CA . PRO A 1 153 ? 1.653 0.532 -9.684 1.00 92.62 153 PRO A CA 1
ATOM 1252 C C . PRO A 1 153 ? 3.027 0.650 -9.010 1.00 92.62 153 PRO A C 1
ATOM 1254 O O . PRO A 1 153 ? 3.843 -0.261 -9.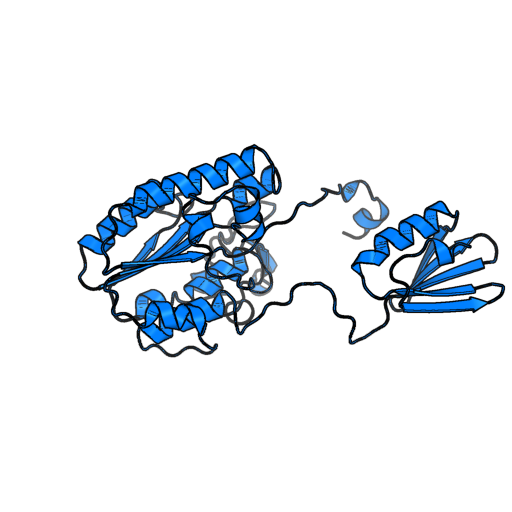081 1.00 92.62 153 PRO A O 1
ATOM 1257 N N . THR A 1 154 ? 3.300 1.812 -8.420 1.00 94.00 154 THR A N 1
ATOM 1258 C CA . THR A 1 154 ? 4.563 2.134 -7.739 1.00 94.00 154 THR A CA 1
ATOM 1259 C C . THR A 1 154 ? 4.279 2.734 -6.370 1.00 94.00 154 THR A C 1
ATOM 1261 O O . THR A 1 154 ? 3.278 3.442 -6.215 1.00 94.00 154 THR A O 1
ATOM 1264 N N . THR A 1 155 ? 5.183 2.542 -5.411 1.00 95.44 155 THR A N 1
ATOM 1265 C CA . THR A 1 155 ? 5.124 3.153 -4.073 1.00 95.44 155 THR A CA 1
ATOM 1266 C C . THR A 1 155 ? 4.897 4.666 -4.140 1.00 95.44 155 THR A C 1
ATOM 1268 O O . THR A 1 155 ? 4.071 5.219 -3.415 1.00 95.44 155 THR A O 1
ATOM 1271 N N . ALA A 1 156 ? 5.567 5.347 -5.078 1.00 94.38 156 ALA A N 1
ATOM 1272 C CA . ALA A 1 156 ? 5.455 6.792 -5.273 1.00 94.38 156 ALA A CA 1
ATOM 1273 C C . ALA A 1 156 ? 4.051 7.255 -5.681 1.00 94.38 156 ALA A C 1
ATOM 1275 O O . ALA A 1 156 ? 3.695 8.392 -5.405 1.00 94.38 156 ALA A O 1
ATOM 1276 N N . CYS A 1 157 ? 3.238 6.391 -6.288 1.00 95.50 157 CYS A N 1
ATOM 1277 C CA . CYS A 1 157 ? 1.846 6.693 -6.622 1.00 95.50 157 CYS A CA 1
ATOM 1278 C C . CYS A 1 157 ? 0.883 6.176 -5.549 1.00 95.50 157 CYS A C 1
ATOM 1280 O O . CYS A 1 157 ? -0.074 6.856 -5.175 1.00 95.50 157 CYS A O 1
ATOM 1282 N N . ALA A 1 158 ? 1.126 4.961 -5.063 1.00 96.69 158 ALA A N 1
ATOM 1283 C CA . ALA A 1 158 ? 0.213 4.243 -4.193 1.00 96.69 158 ALA A CA 1
ATOM 1284 C C . ALA A 1 158 ? 0.219 4.773 -2.752 1.00 96.69 158 ALA A C 1
ATOM 1286 O O . ALA A 1 158 ? -0.861 4.888 -2.179 1.00 96.69 158 ALA A O 1
ATOM 1287 N N . ILE A 1 159 ? 1.372 5.177 -2.202 1.00 96.75 159 ILE A N 1
ATOM 1288 C CA . ILE A 1 159 ? 1.462 5.727 -0.838 1.00 96.75 159 ILE A CA 1
ATOM 1289 C C . ILE A 1 159 ? 0.793 7.107 -0.715 1.00 96.75 159 ILE A C 1
ATOM 1291 O O . ILE A 1 159 ? -0.034 7.288 0.181 1.00 96.75 159 ILE A O 1
ATOM 1295 N N . PRO A 1 160 ? 1.030 8.083 -1.618 1.00 96.81 160 PRO A N 1
ATOM 1296 C CA . PRO A 1 160 ? 0.229 9.306 -1.626 1.00 96.81 160 PRO A CA 1
ATOM 1297 C C . PRO A 1 160 ? -1.261 9.031 -1.837 1.00 96.81 160 PRO A C 1
ATOM 1299 O O . PRO A 1 160 ? -2.099 9.709 -1.246 1.00 96.81 160 PRO A O 1
ATOM 1302 N N . CYS A 1 161 ? -1.622 8.027 -2.642 1.00 97.75 161 CYS A N 1
ATOM 1303 C CA . CYS A 1 161 ? -3.021 7.657 -2.838 1.00 97.75 161 CYS A CA 1
ATOM 1304 C C . CYS A 1 161 ? -3.668 7.099 -1.568 1.00 97.75 161 CYS A C 1
ATOM 1306 O O . CYS A 1 161 ? -4.785 7.496 -1.231 1.00 97.75 161 CYS A O 1
ATOM 1308 N N . SER A 1 162 ? -2.999 6.192 -0.859 1.00 97.56 162 SER A N 1
ATOM 1309 C CA . SER A 1 162 ? -3.520 5.593 0.370 1.00 97.56 162 SER A CA 1
ATOM 1310 C C . SER A 1 162 ? -3.625 6.593 1.513 1.00 97.56 162 SER A C 1
ATOM 1312 O O . SER A 1 162 ? -4.503 6.431 2.358 1.00 97.56 162 SER A O 1
ATOM 1314 N N . SER A 1 163 ? -2.769 7.620 1.546 1.00 97.12 163 SER A N 1
ATOM 1315 C CA . SER A 1 163 ? -2.769 8.626 2.609 1.00 97.12 163 SER A CA 1
ATOM 1316 C C . SER A 1 163 ? -3.676 9.828 2.328 1.00 97.12 163 SER A C 1
ATOM 1318 O O . SER A 1 163 ? -4.242 10.390 3.262 1.00 97.12 163 SER A O 1
ATOM 1320 N N . SER A 1 164 ? -3.871 10.205 1.059 1.00 97.31 164 SER A N 1
ATOM 1321 C CA . SER A 1 164 ? -4.692 11.367 0.668 1.00 97.31 164 SER A CA 1
ATOM 1322 C C . SER A 1 164 ? -6.067 11.017 0.096 1.00 97.31 164 SER A C 1
ATOM 1324 O O . SER A 1 164 ? -6.932 11.886 0.004 1.00 97.31 164 SER A O 1
ATOM 1326 N N . GLY A 1 165 ? -6.290 9.760 -0.301 1.00 97.31 165 GLY A N 1
ATOM 1327 C CA . GLY A 1 165 ? -7.509 9.342 -0.999 1.00 97.31 165 GLY A CA 1
ATOM 1328 C C . GLY A 1 165 ? -7.629 9.907 -2.420 1.00 97.31 165 GLY A C 1
ATOM 1329 O O . GLY A 1 165 ? -8.736 9.969 -2.956 1.00 97.31 165 GLY A O 1
ATOM 1330 N N . LYS A 1 166 ? -6.512 10.340 -3.017 1.00 97.25 166 LYS A N 1
ATOM 1331 C CA . LYS A 1 166 ? -6.434 10.955 -4.349 1.00 97.25 166 LYS A CA 1
ATOM 1332 C C . LYS A 1 166 ? -5.558 10.129 -5.289 1.00 97.25 166 LYS A C 1
ATOM 1334 O O . LYS A 1 166 ? -4.552 9.565 -4.876 1.00 97.25 166 LYS A O 1
ATOM 1339 N N . LEU A 1 167 ? -5.903 10.088 -6.571 1.00 96.88 167 LEU A N 1
ATOM 1340 C CA . LEU A 1 167 ? -5.097 9.409 -7.588 1.00 96.88 167 LEU A CA 1
ATOM 1341 C C . LEU A 1 167 ? -3.840 10.214 -7.950 1.00 96.88 167 LEU A C 1
ATOM 1343 O O . LEU A 1 167 ? -3.770 11.423 -7.736 1.00 96.88 167 LEU A O 1
ATOM 1347 N N . ALA A 1 168 ? -2.869 9.554 -8.587 1.00 95.00 168 ALA A N 1
ATOM 1348 C CA . ALA A 1 168 ? -1.610 10.167 -9.024 1.00 95.00 168 ALA A CA 1
ATOM 1349 C C . ALA A 1 168 ? -1.807 11.419 -9.903 1.00 95.00 168 ALA A C 1
ATOM 1351 O O . ALA A 1 168 ? -1.044 12.375 -9.805 1.00 95.00 168 ALA A O 1
ATOM 1352 N N . LEU A 1 169 ? -2.866 11.455 -10.723 1.00 94.50 169 LEU A N 1
ATOM 1353 C CA . LEU A 1 169 ? -3.220 12.625 -11.540 1.00 94.50 169 LEU A CA 1
ATOM 1354 C C . LEU A 1 169 ? -3.698 13.833 -10.719 1.00 94.50 169 LEU A C 1
ATOM 1356 O O . LEU A 1 169 ? -3.666 14.954 -11.211 1.00 94.50 169 LEU A O 1
ATOM 1360 N N . GLU A 1 170 ? -4.161 13.613 -9.492 1.00 95.94 170 GLU A N 1
ATOM 1361 C CA . GLU A 1 170 ? -4.648 14.663 -8.595 1.00 95.94 170 GLU A CA 1
ATOM 1362 C C . GLU A 1 170 ? -3.559 15.154 -7.640 1.00 95.94 170 GLU A C 1
ATOM 1364 O O . GLU A 1 170 ? -3.590 16.309 -7.224 1.00 95.94 170 GLU A O 1
ATOM 1369 N N . THR A 1 171 ? -2.610 14.287 -7.279 1.00 94.81 171 THR A N 1
ATOM 1370 C CA . THR A 1 171 ? -1.468 14.643 -6.424 1.00 94.81 171 THR A CA 1
ATOM 1371 C C . THR A 1 171 ? -0.253 15.099 -7.235 1.00 94.81 171 THR A C 1
ATOM 1373 O O . THR A 1 171 ? 0.644 15.728 -6.684 1.00 94.81 171 THR A O 1
ATOM 1376 N N . ALA A 1 172 ? -0.218 14.782 -8.533 1.00 94.25 172 ALA A N 1
ATOM 1377 C CA . ALA A 1 172 ? 0.941 14.848 -9.423 1.00 94.25 172 ALA A CA 1
ATOM 1378 C C . ALA A 1 172 ? 2.074 13.859 -9.077 1.00 94.25 172 ALA A C 1
ATOM 1380 O O . ALA A 1 172 ? 3.122 13.869 -9.726 1.00 94.25 172 ALA A O 1
ATOM 1381 N N . TRP A 1 173 ? 1.880 12.949 -8.118 1.00 95.25 173 TRP A N 1
ATOM 1382 C CA . TRP A 1 173 ? 2.871 11.926 -7.775 1.00 95.25 173 TRP A CA 1
ATOM 1383 C C . TRP A 1 173 ? 2.823 10.766 -8.776 1.00 95.25 173 TRP A C 1
ATOM 1385 O O . TRP A 1 173 ? 2.223 9.724 -8.528 1.00 95.25 173 TRP A O 1
ATOM 1395 N N . LEU A 1 174 ? 3.403 11.001 -9.956 1.00 93.19 174 LEU A N 1
ATOM 1396 C CA . LEU A 1 174 ? 3.282 10.150 -11.149 1.00 93.19 174 LEU A CA 1
ATOM 1397 C C . LEU A 1 174 ? 4.311 9.010 -11.240 1.00 93.19 174 LEU A C 1
ATOM 1399 O O . LEU A 1 174 ? 4.128 8.106 -12.051 1.00 93.19 174 LEU A O 1
ATOM 1403 N N . GLY A 1 175 ? 5.378 9.034 -10.441 1.00 91.00 175 GLY A N 1
ATOM 1404 C CA . GLY A 1 175 ? 6.421 8.010 -10.456 1.00 91.00 175 GLY A CA 1
ATOM 1405 C C . GLY A 1 175 ? 7.505 8.278 -9.417 1.00 91.00 175 GLY A C 1
ATOM 1406 O O . GLY A 1 175 ? 7.465 9.285 -8.716 1.00 91.00 175 GLY A O 1
ATOM 1407 N N . TRP A 1 176 ? 8.478 7.368 -9.303 1.00 91.06 176 TRP A N 1
ATOM 1408 C CA . TRP A 1 176 ? 9.590 7.520 -8.351 1.00 91.06 176 TRP A CA 1
ATOM 1409 C C . TRP A 1 176 ? 10.374 8.820 -8.574 1.00 91.06 176 TRP A C 1
ATOM 1411 O O . TRP A 1 176 ? 10.770 9.493 -7.622 1.00 91.06 176 TRP A O 1
ATOM 1421 N N . GLU A 1 177 ? 10.547 9.181 -9.844 1.00 92.19 177 GLU A N 1
ATOM 1422 C CA . GLU A 1 177 ? 11.210 10.388 -10.314 1.00 92.19 177 GLU A CA 1
ATOM 1423 C C . GLU A 1 177 ? 10.323 11.092 -11.344 1.00 92.19 177 GLU A C 1
ATOM 1425 O O . GLU A 1 177 ? 9.805 10.448 -12.259 1.00 92.19 177 GLU A O 1
ATOM 1430 N N . ASN A 1 178 ? 10.206 12.416 -11.223 1.00 91.25 178 ASN A N 1
ATOM 1431 C CA . ASN A 1 178 ? 9.560 13.261 -12.224 1.00 91.25 178 ASN A CA 1
ATOM 1432 C C . ASN A 1 178 ? 10.524 14.341 -12.720 1.00 91.25 178 ASN A C 1
ATOM 1434 O O . ASN A 1 178 ? 11.304 14.902 -11.947 1.00 91.25 178 ASN A O 1
ATOM 1438 N N . TYR A 1 179 ? 10.387 14.709 -13.993 1.00 91.50 179 TYR A N 1
ATOM 1439 C CA . TYR A 1 179 ? 10.929 15.962 -14.506 1.00 91.50 179 TYR A CA 1
ATOM 1440 C C . TYR A 1 179 ? 10.063 17.136 -14.033 1.00 91.50 179 TYR A C 1
ATOM 1442 O O . TYR A 1 179 ? 8.881 17.213 -14.373 1.00 91.50 179 TYR A O 1
ATOM 1450 N N . ILE A 1 180 ? 10.650 18.055 -13.267 1.00 89.19 180 ILE A N 1
ATOM 1451 C CA . ILE A 1 180 ? 9.990 19.264 -12.769 1.00 89.19 180 ILE A CA 1
ATOM 1452 C C . ILE A 1 180 ? 10.417 20.443 -13.641 1.00 89.19 180 ILE A C 1
ATOM 1454 O O . ILE A 1 180 ? 11.544 20.935 -13.532 1.00 89.19 180 ILE A O 1
ATOM 1458 N N . SER A 1 181 ? 9.518 20.896 -14.516 1.00 89.94 181 SER A N 1
ATOM 1459 C CA . SER A 1 181 ? 9.801 21.925 -15.525 1.00 89.94 181 SER A CA 1
ATOM 1460 C C . SER A 1 181 ? 10.256 23.259 -14.938 1.00 89.94 181 SER A C 1
ATOM 1462 O O . SER A 1 181 ? 11.169 23.886 -15.466 1.00 89.94 181 SER A O 1
ATOM 1464 N N . GLU A 1 182 ? 9.672 23.659 -13.815 1.00 87.62 182 GLU A N 1
ATOM 1465 C CA . GLU A 1 182 ? 9.933 24.900 -13.089 1.00 87.62 182 GLU A CA 1
ATOM 1466 C C . GLU A 1 182 ? 11.358 24.947 -12.536 1.00 87.62 182 GLU A C 1
ATOM 1468 O O . GLU A 1 182 ? 11.918 26.021 -12.330 1.00 87.62 182 GLU A O 1
ATOM 1473 N N . LEU A 1 183 ? 11.949 23.773 -12.311 1.00 86.56 183 LEU A N 1
ATOM 1474 C CA . LEU A 1 183 ? 13.307 23.609 -11.806 1.00 86.56 183 LEU A CA 1
ATOM 1475 C C . LEU A 1 183 ? 14.274 23.132 -12.893 1.00 86.56 183 LEU A C 1
ATOM 1477 O O . LEU A 1 183 ? 15.479 23.117 -12.652 1.00 86.56 183 LEU A O 1
ATOM 1481 N N . ASN A 1 184 ? 13.755 22.740 -14.064 1.00 87.06 184 ASN A N 1
ATOM 1482 C CA . ASN A 1 184 ? 14.494 22.093 -15.147 1.00 87.06 184 ASN A CA 1
ATOM 1483 C C . ASN A 1 184 ? 15.370 20.933 -14.632 1.00 87.06 184 ASN A C 1
ATOM 1485 O O . ASN A 1 184 ? 16.568 20.851 -14.913 1.00 87.06 184 ASN A O 1
ATOM 1489 N N . ARG A 1 185 ? 14.791 20.068 -13.788 1.00 87.31 185 ARG A N 1
ATOM 1490 C CA . ARG A 1 185 ? 15.500 18.962 -13.125 1.00 87.31 185 ARG A CA 1
ATOM 1491 C C . ARG A 1 185 ? 14.607 17.735 -12.992 1.00 87.31 185 ARG A C 1
ATOM 1493 O O . ARG A 1 185 ? 13.421 17.866 -12.710 1.00 87.31 185 ARG A O 1
ATOM 1500 N N . ASN A 1 186 ? 15.203 16.550 -13.118 1.00 89.38 186 ASN A N 1
ATOM 1501 C CA . ASN A 1 186 ? 14.568 15.310 -12.678 1.00 89.38 186 ASN A CA 1
ATOM 1502 C C . ASN A 1 186 ? 14.826 15.100 -11.183 1.00 89.38 186 ASN A C 1
ATOM 1504 O O . ASN A 1 186 ? 15.980 15.200 -10.749 1.00 89.38 186 ASN A O 1
ATOM 1508 N N . LEU A 1 187 ? 13.761 14.867 -10.412 1.00 91.19 187 LEU A N 1
ATOM 1509 C CA . LEU A 1 187 ? 13.797 14.776 -8.954 1.00 91.19 187 LEU A CA 1
ATOM 1510 C C . LEU A 1 187 ? 13.039 13.551 -8.447 1.00 91.19 187 LEU A C 1
ATOM 1512 O O . LEU A 1 187 ? 11.918 13.280 -8.880 1.00 91.19 187 LEU A O 1
ATOM 1516 N N . VAL A 1 188 ? 13.632 12.864 -7.470 1.00 92.62 188 VAL A N 1
ATOM 1517 C CA . VAL A 1 188 ? 12.971 11.825 -6.676 1.00 92.62 188 VAL A CA 1
ATOM 1518 C C . VAL A 1 188 ? 11.920 12.483 -5.794 1.00 92.62 188 VAL A C 1
ATOM 1520 O O . VAL A 1 188 ? 12.245 13.359 -4.991 1.00 92.62 188 VAL A O 1
ATOM 1523 N N . LEU A 1 189 ? 10.662 12.060 -5.915 1.00 91.25 189 LEU A N 1
ATOM 1524 C CA . LEU A 1 189 ? 9.547 12.787 -5.300 1.00 91.25 189 LEU A CA 1
ATOM 1525 C C . LEU A 1 189 ? 9.614 12.825 -3.767 1.00 91.25 189 LEU A C 1
ATOM 1527 O O . LEU A 1 189 ? 9.314 13.850 -3.155 1.00 91.25 189 LEU A O 1
ATOM 1531 N N . PHE A 1 190 ? 10.061 11.732 -3.142 1.00 89.19 190 PHE A N 1
ATOM 1532 C CA . PHE A 1 190 ? 10.137 11.621 -1.683 1.00 89.19 190 PHE A CA 1
ATOM 1533 C C . PHE A 1 190 ? 11.260 12.447 -1.046 1.00 89.19 190 PHE A C 1
ATOM 1535 O O . PHE A 1 190 ? 11.122 12.838 0.114 1.00 89.19 190 PHE A O 1
ATOM 1542 N N . THR A 1 191 ? 12.356 12.702 -1.767 1.00 88.50 191 THR A N 1
ATOM 1543 C CA . THR A 1 191 ? 13.552 13.364 -1.211 1.00 88.50 191 THR A CA 1
ATOM 1544 C C . THR A 1 191 ? 13.807 14.750 -1.801 1.00 88.50 191 THR A C 1
ATOM 1546 O O . THR A 1 191 ? 14.471 15.566 -1.168 1.00 88.50 191 THR A O 1
ATOM 1549 N N . GLY A 1 192 ? 13.274 15.054 -2.989 1.00 89.19 192 GLY A N 1
ATOM 1550 C CA . GLY A 1 192 ? 13.594 16.282 -3.723 1.00 89.19 192 GLY A CA 1
ATOM 1551 C C . GLY A 1 192 ? 15.035 16.311 -4.252 1.00 89.19 192 GLY A C 1
ATOM 1552 O O . GLY A 1 192 ? 15.559 17.380 -4.580 1.00 89.19 192 GLY A O 1
ATOM 1553 N N . GLU A 1 193 ? 15.693 15.155 -4.312 1.00 91.06 193 GLU A N 1
ATOM 1554 C CA . GLU A 1 193 ? 17.060 14.993 -4.805 1.00 91.06 193 GLU A CA 1
ATOM 1555 C C . GLU A 1 193 ? 17.065 14.568 -6.269 1.00 91.06 193 GLU A C 1
ATOM 1557 O O . GLU A 1 193 ? 16.166 13.866 -6.736 1.00 91.06 193 GLU A O 1
ATOM 1562 N N . ASN A 1 194 ? 18.118 14.935 -6.995 1.00 88.81 194 ASN A N 1
ATOM 1563 C CA . ASN A 1 194 ? 18.360 14.360 -8.309 1.00 88.81 194 ASN A CA 1
ATOM 1564 C C . ASN A 1 194 ? 18.643 12.853 -8.196 1.00 88.81 194 ASN A C 1
ATOM 1566 O O . ASN A 1 194 ? 19.475 12.430 -7.389 1.00 88.81 194 ASN A O 1
ATOM 1570 N N . TYR A 1 195 ? 18.001 12.039 -9.038 1.00 82.06 195 TYR A N 1
ATOM 1571 C CA . TYR A 1 195 ? 18.118 10.583 -8.950 1.00 82.06 195 TYR A CA 1
ATOM 1572 C C . TYR A 1 195 ? 19.550 10.072 -9.155 1.00 82.06 195 TYR A C 1
ATOM 1574 O O . TYR A 1 195 ? 19.988 9.181 -8.419 1.00 82.06 195 TYR A O 1
ATOM 1582 N N . LEU A 1 196 ? 20.282 10.642 -10.120 1.00 82.44 196 LEU A N 1
ATOM 1583 C CA . LEU A 1 196 ? 21.629 10.205 -10.496 1.00 82.44 196 LEU A CA 1
ATOM 1584 C C . LEU A 1 196 ? 22.705 10.806 -9.593 1.00 82.44 196 LEU A C 1
ATOM 1586 O O . LEU A 1 196 ? 23.535 10.075 -9.058 1.00 82.44 196 LEU A O 1
ATOM 1590 N N . THR A 1 197 ? 22.709 12.130 -9.429 1.00 87.44 197 THR A N 1
ATOM 1591 C CA . THR A 1 197 ? 23.788 12.830 -8.714 1.00 87.44 197 THR A CA 1
ATOM 1592 C C . THR A 1 197 ? 23.603 12.830 -7.202 1.00 87.44 197 THR A C 1
ATOM 1594 O O . THR A 1 197 ? 24.556 13.129 -6.487 1.00 87.44 197 THR A O 1
ATOM 1597 N N . LYS A 1 198 ? 22.393 12.514 -6.715 1.00 88.38 198 LYS A N 1
ATOM 1598 C CA . LYS A 1 198 ? 21.981 12.653 -5.307 1.00 88.38 198 LYS A CA 1
ATOM 1599 C C . LYS A 1 198 ? 22.074 14.084 -4.775 1.00 88.38 198 LYS A C 1
ATOM 1601 O O . LYS A 1 198 ? 21.989 14.312 -3.574 1.00 88.38 198 LYS A O 1
ATOM 1606 N N . GLU A 1 199 ? 22.233 15.068 -5.660 1.00 87.75 199 GLU A N 1
ATOM 1607 C CA . GLU A 1 199 ? 22.232 16.474 -5.278 1.00 87.75 199 GLU A CA 1
ATOM 1608 C C . GLU A 1 199 ? 20.823 16.870 -4.823 1.00 87.75 199 GLU A C 1
ATOM 1610 O O . GLU A 1 199 ? 19.866 16.834 -5.604 1.00 87.75 199 GLU A O 1
ATOM 1615 N N . GLY A 1 200 ? 20.699 17.248 -3.552 1.00 83.56 200 GLY A N 1
ATOM 1616 C CA . GLY A 1 200 ? 19.470 17.798 -3.002 1.00 83.56 200 GLY A CA 1
ATOM 1617 C C . GLY A 1 200 ? 19.197 19.194 -3.545 1.00 83.56 200 GLY A C 1
ATOM 1618 O O . GLY A 1 200 ? 20.076 20.051 -3.566 1.00 83.56 200 GLY A O 1
ATOM 1619 N N . THR A 1 201 ? 17.952 19.454 -3.938 1.00 79.44 201 THR A N 1
ATOM 1620 C CA . THR A 1 201 ? 17.526 20.812 -4.319 1.00 79.44 201 THR A CA 1
ATOM 1621 C C . THR A 1 201 ? 17.207 21.698 -3.114 1.00 79.44 201 THR A C 1
ATOM 1623 O O . THR A 1 201 ? 17.017 22.901 -3.268 1.00 79.44 201 THR A O 1
ATOM 1626 N N . GLY A 1 202 ? 17.103 21.109 -1.916 1.00 81.44 202 GLY A N 1
ATOM 1627 C CA . GLY A 1 202 ? 16.579 21.779 -0.723 1.00 81.44 202 GLY A CA 1
ATOM 1628 C C . GLY A 1 202 ? 15.067 22.036 -0.778 1.00 81.44 202 GLY A C 1
ATOM 1629 O O . GLY A 1 202 ? 14.516 22.644 0.137 1.00 81.44 202 GLY A O 1
ATOM 1630 N N . ILE A 1 203 ? 14.386 21.571 -1.831 1.00 83.00 203 ILE A N 1
ATOM 1631 C CA . ILE A 1 203 ? 12.953 21.767 -2.035 1.00 83.00 203 ILE A CA 1
ATOM 1632 C C . ILE A 1 203 ? 12.213 20.533 -1.541 1.00 83.00 203 ILE A C 1
ATOM 1634 O O . ILE A 1 203 ? 12.410 19.421 -2.024 1.00 83.00 203 ILE A O 1
ATOM 1638 N N . ASN A 1 204 ? 11.293 20.743 -0.606 1.00 87.12 204 ASN A N 1
ATOM 1639 C CA . ASN A 1 204 ? 10.326 19.720 -0.249 1.00 87.12 204 ASN A CA 1
ATOM 1640 C C . ASN A 1 204 ? 9.156 19.785 -1.242 1.00 87.12 204 ASN A C 1
ATOM 1642 O O . ASN A 1 204 ? 8.308 20.676 -1.142 1.00 87.12 204 ASN A O 1
ATOM 1646 N N . LEU A 1 205 ? 9.126 18.856 -2.202 1.00 89.62 205 LEU A N 1
ATOM 1647 C CA . LEU A 1 205 ? 8.121 18.822 -3.272 1.00 89.62 205 LEU A CA 1
ATOM 1648 C C . LEU A 1 205 ? 6.697 18.710 -2.720 1.00 89.62 205 LEU A C 1
ATOM 1650 O O . LEU A 1 205 ? 5.827 19.473 -3.138 1.00 89.62 205 LEU A O 1
ATOM 1654 N N . LYS A 1 206 ? 6.482 17.858 -1.707 1.00 91.50 206 LYS A N 1
ATOM 1655 C CA . LYS A 1 206 ? 5.186 17.723 -1.025 1.00 91.50 206 LYS A CA 1
ATOM 1656 C C . LYS A 1 206 ? 4.723 19.036 -0.386 1.00 91.50 206 LYS A C 1
ATOM 1658 O O . LYS A 1 206 ? 3.545 19.344 -0.400 1.00 91.50 206 LYS A O 1
ATOM 1663 N N . LYS A 1 207 ? 5.618 19.835 0.196 1.00 89.06 207 LYS A N 1
ATOM 1664 C CA . LYS A 1 207 ? 5.231 21.100 0.851 1.00 89.06 207 LYS A CA 1
ATOM 1665 C C . LYS A 1 207 ? 5.050 22.271 -0.114 1.00 89.06 207 LYS A C 1
ATOM 1667 O O . LYS A 1 207 ? 4.557 23.311 0.310 1.00 89.06 207 LYS A O 1
ATOM 1672 N N . SER A 1 208 ? 5.501 22.145 -1.359 1.00 89.12 208 SER A N 1
ATOM 1673 C CA . SER A 1 208 ? 5.584 23.268 -2.296 1.00 89.12 208 SER A CA 1
ATOM 1674 C C . SER A 1 208 ? 4.826 22.996 -3.590 1.00 89.12 208 SER A C 1
ATOM 1676 O O . SER A 1 208 ? 3.691 23.432 -3.735 1.00 89.12 208 SER A O 1
ATOM 1678 N N . LEU A 1 209 ? 5.454 22.292 -4.529 1.00 89.50 209 LEU A N 1
ATOM 1679 C CA . LEU A 1 209 ? 4.974 22.148 -5.902 1.00 89.50 209 LEU A CA 1
ATOM 1680 C C . LEU A 1 209 ? 3.870 21.097 -6.054 1.00 89.50 209 LEU A C 1
ATOM 1682 O O . LEU A 1 209 ? 3.046 21.205 -6.955 1.00 89.50 209 LEU A O 1
ATOM 1686 N N . MET A 1 210 ? 3.862 20.073 -5.199 1.00 92.75 210 MET A N 1
ATOM 1687 C CA . MET A 1 210 ? 2.995 18.898 -5.342 1.00 92.75 210 MET A CA 1
ATOM 1688 C C . MET A 1 210 ? 2.289 18.562 -4.017 1.00 92.75 210 MET A C 1
ATOM 1690 O O . MET A 1 210 ? 2.473 17.457 -3.485 1.00 92.75 210 MET A O 1
ATOM 1694 N N . PRO A 1 211 ? 1.537 19.520 -3.435 1.00 94.38 211 PRO A N 1
ATOM 1695 C CA . PRO A 1 211 ? 0.947 19.352 -2.122 1.00 94.38 211 PRO A CA 1
ATOM 1696 C C . PRO A 1 211 ? -0.265 18.434 -2.124 1.00 94.38 211 PRO A C 1
ATOM 1698 O O . PRO A 1 211 ? -1.143 18.496 -2.984 1.00 94.38 211 PRO A O 1
ATOM 1701 N N . TYR A 1 212 ? -0.325 17.612 -1.086 1.00 95.06 212 TYR A N 1
ATOM 1702 C CA . TYR A 1 212 ? -1.502 16.860 -0.698 1.00 95.06 212 TYR A CA 1
ATOM 1703 C C . TYR A 1 212 ? -1.517 16.711 0.822 1.00 95.06 212 TYR A C 1
ATOM 1705 O O . TYR A 1 212 ? -0.461 16.659 1.460 1.00 95.06 212 TYR A O 1
ATOM 1713 N N . ASP A 1 213 ? -2.722 16.614 1.371 1.00 95.12 213 ASP A N 1
ATOM 1714 C CA . ASP A 1 213 ? -2.946 16.392 2.792 1.00 95.12 213 ASP A CA 1
ATOM 1715 C C . ASP A 1 213 ? -3.266 14.922 3.046 1.00 95.12 213 ASP A C 1
ATOM 1717 O O . ASP A 1 213 ? -3.985 14.277 2.276 1.00 95.12 213 ASP A O 1
ATOM 1721 N N . GLU A 1 214 ? -2.753 14.405 4.154 1.00 97.31 214 GLU A N 1
ATOM 1722 C CA . GLU A 1 214 ? -3.197 13.147 4.731 1.00 97.31 214 GLU A CA 1
ATOM 1723 C C . GLU A 1 214 ? -4.641 13.289 5.239 1.00 97.31 214 GLU A C 1
ATOM 1725 O O . GLU A 1 214 ? -4.900 14.023 6.197 1.00 97.31 214 GLU A O 1
ATOM 1730 N N . TYR A 1 215 ? -5.598 12.562 4.646 1.00 97.50 215 TYR A N 1
ATOM 1731 C CA . TYR A 1 215 ? -7.009 12.685 5.043 1.00 97.50 215 TYR A CA 1
ATOM 1732 C C . TYR A 1 215 ? -7.223 12.278 6.505 1.00 97.50 215 TYR A C 1
ATOM 1734 O O . TYR A 1 215 ? -8.151 12.763 7.160 1.00 97.50 215 TYR A O 1
ATOM 1742 N N . PHE A 1 216 ? -6.374 11.389 7.029 1.00 97.44 216 PHE A N 1
ATOM 1743 C CA . PHE A 1 216 ? -6.592 10.761 8.322 1.00 97.44 216 PHE A CA 1
ATOM 1744 C C . PHE A 1 216 ? -6.460 11.709 9.516 1.00 97.44 216 PHE A C 1
ATOM 1746 O O . PHE A 1 216 ? -7.157 11.513 10.508 1.00 97.44 216 PHE A O 1
ATOM 1753 N N . TYR A 1 217 ? -5.694 12.799 9.405 1.00 98.00 217 TYR A N 1
ATOM 1754 C CA . TYR A 1 217 ? -5.660 13.831 10.452 1.00 98.00 217 TYR A CA 1
ATOM 1755 C C . TYR A 1 217 ? -6.942 14.674 10.518 1.00 98.00 217 TYR A C 1
ATOM 1757 O O . TYR A 1 217 ? -7.140 15.434 11.461 1.00 98.00 217 TYR A O 1
ATOM 1765 N N . SER A 1 218 ? -7.835 14.543 9.533 1.00 96.75 218 SER A N 1
ATOM 1766 C CA . SER A 1 218 ? -9.102 15.278 9.470 1.00 96.75 218 SER A CA 1
ATOM 1767 C C . SER A 1 218 ? -10.330 14.425 9.811 1.00 96.75 218 SER A C 1
ATOM 1769 O O . SER A 1 218 ? -11.459 14.912 9.707 1.00 96.75 218 SER A O 1
ATOM 1771 N N . LEU A 1 219 ? -10.144 13.170 10.248 1.00 96.94 219 LEU A N 1
ATOM 1772 C CA . LEU A 1 219 ? -11.237 12.218 10.506 1.00 96.94 219 LEU A CA 1
ATOM 1773 C C . LEU A 1 219 ? -12.087 12.555 11.740 1.00 96.94 219 LEU A C 1
ATOM 1775 O O . LEU A 1 219 ? -13.188 12.031 11.872 1.00 96.94 219 LEU A O 1
ATOM 1779 N N . GLY A 1 220 ? -11.627 13.455 12.614 1.00 97.00 220 GLY A N 1
ATOM 1780 C CA . GLY A 1 220 ? -12.316 13.772 13.873 1.00 97.00 220 GLY A CA 1
ATOM 1781 C C . GLY A 1 220 ? -12.068 12.746 14.985 1.00 97.00 220 GLY A C 1
ATOM 1782 O O . GLY A 1 220 ? -12.861 12.652 15.917 1.00 97.00 220 GLY A O 1
ATOM 1783 N N . VAL A 1 221 ? -10.984 11.976 14.869 1.00 97.62 221 VAL A N 1
ATOM 1784 C CA . VAL A 1 221 ? -10.441 11.067 15.888 1.00 97.62 221 VAL A CA 1
ATOM 1785 C C . VAL A 1 221 ? -8.932 11.273 15.981 1.00 97.62 221 VAL A C 1
ATOM 1787 O O . VAL A 1 221 ? -8.345 11.867 15.072 1.00 97.62 221 VAL A O 1
ATOM 1790 N N . ASP A 1 222 ? -8.302 10.766 17.038 1.00 98.56 222 ASP A N 1
ATOM 1791 C CA . ASP A 1 222 ? -6.850 10.856 17.179 1.00 98.56 222 ASP A CA 1
ATOM 1792 C C . ASP A 1 222 ? -6.162 10.001 16.110 1.00 98.56 222 ASP A C 1
ATOM 1794 O O . ASP A 1 222 ? -6.482 8.821 15.930 1.00 98.56 222 ASP A O 1
ATOM 1798 N N . ALA A 1 223 ? -5.216 10.594 15.382 1.00 98.50 223 ALA A N 1
ATOM 1799 C CA . ALA A 1 223 ? -4.545 9.935 14.271 1.00 98.50 223 ALA A CA 1
ATOM 1800 C C . ALA A 1 223 ? -3.021 9.975 14.392 1.00 98.50 223 ALA A C 1
ATOM 1802 O O . ALA A 1 223 ? -2.449 10.954 14.871 1.00 98.50 223 ALA A O 1
ATOM 1803 N N . ILE A 1 224 ? -2.378 8.905 13.927 1.00 98.19 224 ILE A N 1
ATOM 1804 C CA . ILE A 1 224 ? -0.920 8.783 13.840 1.00 98.19 224 ILE A CA 1
ATOM 1805 C C . ILE A 1 224 ? -0.530 8.066 12.551 1.00 98.19 224 ILE A C 1
ATOM 1807 O O . ILE A 1 224 ? -1.248 7.178 12.084 1.00 98.19 224 ILE A O 1
ATOM 1811 N N . ASP A 1 225 ? 0.624 8.426 12.013 1.00 97.62 225 ASP A N 1
ATOM 1812 C CA . ASP A 1 225 ? 1.351 7.703 10.983 1.00 97.62 225 ASP A CA 1
ATOM 1813 C C . ASP A 1 225 ? 2.607 7.043 11.573 1.00 97.62 225 ASP A C 1
ATOM 1815 O O . ASP A 1 225 ? 3.317 7.615 12.398 1.00 97.62 225 ASP A O 1
ATOM 1819 N N . LEU A 1 226 ? 2.860 5.798 11.179 1.00 98.25 226 LEU A N 1
ATOM 1820 C CA . LEU A 1 226 ? 4.009 5.009 11.610 1.00 98.25 226 LEU A CA 1
ATOM 1821 C C . LEU A 1 226 ? 4.756 4.525 10.366 1.00 98.25 226 LEU A C 1
ATOM 1823 O O . LEU A 1 226 ? 4.229 3.736 9.579 1.00 98.25 226 LEU A O 1
ATOM 1827 N N . GLU A 1 227 ? 5.983 4.999 10.190 1.00 96.81 227 GLU A N 1
ATOM 1828 C CA . GLU A 1 227 ? 6.827 4.697 9.031 1.00 96.81 227 GLU A CA 1
ATOM 1829 C C . GLU A 1 227 ? 8.176 4.097 9.475 1.00 96.81 227 GLU A C 1
ATOM 1831 O O . GLU A 1 227 ? 8.534 4.202 10.651 1.00 96.81 227 GLU A O 1
ATOM 1836 N N . PRO A 1 228 ? 8.956 3.472 8.575 1.00 96.69 228 PRO A N 1
ATOM 1837 C CA . PRO A 1 228 ? 10.277 2.937 8.908 1.00 96.69 228 PRO A CA 1
ATOM 1838 C C . PRO A 1 228 ? 11.331 4.031 9.158 1.00 96.69 228 PRO A C 1
ATOM 1840 O O . PRO A 1 228 ? 11.169 5.177 8.739 1.00 96.69 228 PRO A O 1
ATOM 1843 N N . SER A 1 229 ? 12.455 3.667 9.781 1.00 94.88 229 SER A N 1
ATOM 1844 C CA . SER A 1 229 ? 13.516 4.584 10.245 1.00 94.88 229 SER A CA 1
ATOM 1845 C C . SER A 1 229 ? 14.262 5.380 9.163 1.00 94.88 229 SER A C 1
ATOM 1847 O O . SER A 1 229 ? 14.986 6.322 9.485 1.00 94.88 229 SER A O 1
ATOM 1849 N N . PHE A 1 230 ? 14.040 5.109 7.868 1.00 89.12 230 PHE A N 1
ATOM 1850 C CA . PHE A 1 230 ? 14.467 6.041 6.811 1.00 89.12 230 PHE A CA 1
ATOM 1851 C C . PHE A 1 230 ? 13.670 7.359 6.828 1.00 89.12 230 PHE A C 1
ATOM 1853 O O . PHE A 1 230 ? 14.036 8.314 6.139 1.00 89.12 230 PHE A O 1
ATOM 1860 N N . LYS A 1 231 ? 12.586 7.433 7.608 1.00 89.06 231 LYS A N 1
ATOM 1861 C CA . LYS A 1 231 ? 11.888 8.669 7.961 1.00 89.06 231 LYS A CA 1
ATOM 1862 C C . LYS A 1 231 ? 12.357 9.168 9.330 1.00 89.06 231 LYS A C 1
ATOM 1864 O O . LYS A 1 231 ? 12.609 8.359 10.224 1.00 89.06 231 LYS A O 1
ATOM 1869 N N . PRO A 1 232 ? 12.430 10.494 9.541 1.00 87.25 232 PRO A N 1
ATOM 1870 C CA . PRO A 1 232 ? 12.689 11.045 10.867 1.00 87.25 232 PRO A CA 1
ATOM 1871 C C . PRO A 1 232 ? 11.694 10.500 11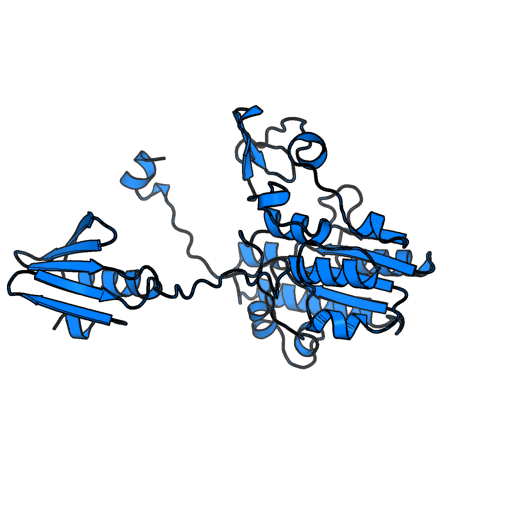.902 1.00 87.25 232 PRO A C 1
ATOM 1873 O O . PRO A 1 232 ? 10.488 10.593 11.692 1.00 87.25 232 PRO A O 1
ATOM 1876 N N . ASN A 1 233 ? 12.203 9.976 13.021 1.00 9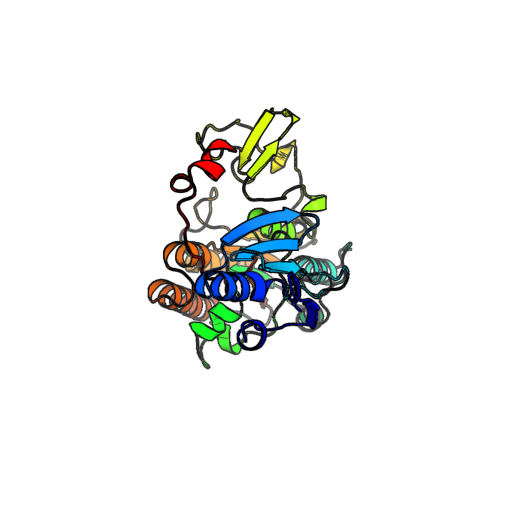0.12 233 ASN A N 1
ATOM 1877 C CA . ASN A 1 233 ? 11.425 9.320 14.087 1.00 90.12 233 ASN A CA 1
ATOM 1878 C C . ASN A 1 233 ? 10.696 8.025 13.669 1.00 90.12 233 ASN A C 1
ATOM 1880 O O . ASN A 1 233 ? 9.763 7.611 14.355 1.00 90.12 233 ASN A O 1
ATOM 1884 N N . GLY A 1 234 ? 11.095 7.400 12.559 1.00 94.94 234 GLY A N 1
ATOM 1885 C CA . GLY A 1 234 ? 10.530 6.129 12.116 1.00 94.94 234 GLY A CA 1
ATOM 1886 C C . GLY A 1 234 ? 10.986 4.929 12.954 1.00 94.94 234 GLY A C 1
ATOM 1887 O O . GLY A 1 234 ? 11.944 5.004 13.720 1.00 94.94 234 GLY A O 1
ATOM 1888 N N . CYS A 1 235 ? 10.293 3.807 12.786 1.00 97.69 235 CYS A N 1
ATOM 1889 C CA . CYS A 1 235 ? 10.538 2.560 13.506 1.00 97.69 235 CYS A CA 1
ATOM 1890 C C . CYS A 1 235 ? 11.657 1.733 12.854 1.00 97.69 235 CYS A C 1
ATOM 1892 O O . CYS A 1 235 ? 11.691 1.568 11.633 1.00 97.69 235 CYS A O 1
ATOM 1894 N N . GLU A 1 236 ? 12.522 1.121 13.662 1.00 97.31 236 GLU A N 1
ATOM 1895 C CA . GLU A 1 236 ? 13.627 0.269 13.191 1.00 97.31 236 GLU A CA 1
ATOM 1896 C C . GLU A 1 236 ? 13.163 -1.145 12.811 1.00 97.31 236 GLU A C 1
ATOM 1898 O O . GLU A 1 236 ? 13.870 -1.906 12.148 1.00 97.31 236 GLU A O 1
ATOM 1903 N N . SER A 1 237 ? 11.961 -1.538 13.241 1.00 98.19 237 SER A N 1
ATOM 1904 C CA . SER A 1 237 ? 11.383 -2.844 12.928 1.00 98.19 237 SER A CA 1
ATOM 1905 C C . SER A 1 237 ? 9.857 -2.810 12.856 1.00 98.19 237 SER A C 1
ATOM 1907 O O . SER A 1 237 ? 9.209 -1.979 13.490 1.00 98.19 237 SER A O 1
ATOM 1909 N N . LEU A 1 238 ? 9.271 -3.788 12.156 1.00 98.44 238 LEU A N 1
ATOM 1910 C CA . LEU A 1 238 ? 7.820 -3.991 12.154 1.00 98.44 238 LEU A CA 1
ATOM 1911 C C . LEU A 1 238 ? 7.271 -4.270 13.566 1.00 98.44 238 LEU A C 1
ATOM 1913 O O . LEU A 1 238 ? 6.166 -3.851 13.888 1.00 98.44 238 LEU A O 1
ATOM 1917 N N . ASP A 1 239 ? 8.034 -4.949 14.427 1.00 98.38 239 ASP A N 1
ATOM 1918 C CA . ASP A 1 239 ? 7.641 -5.178 15.825 1.00 98.38 239 ASP A CA 1
ATOM 1919 C C . ASP A 1 239 ? 7.560 -3.861 16.614 1.00 98.38 239 ASP A C 1
ATOM 1921 O O . ASP A 1 239 ? 6.596 -3.627 17.342 1.00 98.38 239 ASP A O 1
ATOM 1925 N N . GLU A 1 240 ? 8.533 -2.967 16.428 1.00 98.38 240 GLU A N 1
ATOM 1926 C CA . GLU A 1 240 ? 8.499 -1.624 17.010 1.00 98.38 240 GLU A CA 1
ATOM 1927 C C . GLU A 1 240 ? 7.322 -0.802 16.475 1.00 98.38 240 GLU A C 1
ATOM 1929 O O . GLU A 1 240 ? 6.616 -0.176 17.263 1.00 98.38 240 GLU A O 1
ATOM 1934 N N . LEU A 1 241 ? 7.042 -0.882 15.171 1.00 98.62 241 LEU A N 1
ATOM 1935 C CA . LEU A 1 241 ? 5.873 -0.249 14.562 1.00 98.62 241 LEU A CA 1
ATOM 1936 C C . LEU A 1 241 ? 4.572 -0.735 15.218 1.00 98.62 241 LEU A C 1
ATOM 1938 O O . LEU A 1 241 ? 3.732 0.069 15.625 1.00 98.62 241 LEU A O 1
ATOM 1942 N N . LEU A 1 242 ? 4.410 -2.052 15.385 1.00 98.62 242 LEU A N 1
ATOM 1943 C CA . LEU A 1 242 ? 3.225 -2.635 16.023 1.00 98.62 242 LEU A CA 1
ATOM 1944 C C . LEU A 1 242 ? 3.133 -2.255 17.510 1.00 98.62 242 LEU A C 1
ATOM 1946 O O . LEU A 1 242 ? 2.037 -2.019 18.020 1.00 98.62 242 LEU A O 1
ATOM 1950 N N . LYS A 1 243 ? 4.264 -2.141 18.216 1.00 98.25 243 LYS A N 1
ATOM 1951 C CA . LYS A 1 243 ? 4.309 -1.618 19.592 1.00 98.25 243 LYS A CA 1
ATOM 1952 C C . LYS A 1 243 ? 3.896 -0.148 19.656 1.00 98.25 243 LYS A C 1
ATOM 1954 O O . LYS A 1 243 ? 3.126 0.204 20.548 1.00 98.25 243 LYS A O 1
ATOM 1959 N N . GLY A 1 244 ? 4.350 0.677 18.713 1.00 98.19 244 GLY A N 1
ATOM 1960 C CA . GLY A 1 244 ? 3.957 2.081 18.580 1.00 98.19 244 GLY A CA 1
ATOM 1961 C C . GLY A 1 244 ? 2.450 2.231 18.381 1.00 98.19 244 GLY A C 1
ATOM 1962 O O . GLY A 1 244 ? 1.799 2.968 19.121 1.00 98.19 244 GLY A O 1
ATOM 1963 N N . PHE A 1 245 ? 1.871 1.435 17.478 1.00 98.50 245 PHE A N 1
ATOM 1964 C CA . PHE A 1 245 ? 0.422 1.348 17.294 1.00 98.50 245 PHE A CA 1
ATOM 1965 C C . PHE A 1 245 ? -0.309 0.990 18.598 1.00 98.50 245 PHE A C 1
ATOM 1967 O O . PHE A 1 245 ? -1.238 1.693 19.004 1.00 98.50 245 PHE A O 1
ATOM 1974 N N . LYS A 1 246 ? 0.123 -0.069 19.296 1.00 98.38 246 LYS A N 1
ATOM 1975 C CA . LYS A 1 246 ? -0.512 -0.501 20.553 1.00 98.38 246 LYS A CA 1
ATOM 1976 C C . LYS A 1 246 ? -0.407 0.555 21.655 1.00 98.38 246 LYS A C 1
ATOM 1978 O O . LYS A 1 246 ? -1.365 0.755 22.403 1.00 98.38 246 LYS A O 1
ATOM 1983 N N . ALA A 1 247 ? 0.726 1.247 21.750 1.00 97.94 247 ALA A N 1
ATOM 1984 C CA . ALA A 1 247 ? 0.913 2.343 22.694 1.00 97.94 247 ALA A CA 1
ATOM 1985 C C . ALA A 1 247 ? -0.029 3.518 22.386 1.00 97.94 247 ALA A C 1
ATOM 1987 O O . ALA A 1 247 ? -0.714 3.990 23.292 1.00 97.94 247 ALA A O 1
ATOM 1988 N N . PHE A 1 248 ? -0.124 3.923 21.115 1.00 98.31 248 PHE A N 1
ATOM 1989 C CA . PHE A 1 248 ? -1.004 5.005 20.671 1.00 98.31 248 PHE A CA 1
ATOM 1990 C C . PHE A 1 248 ? -2.484 4.687 20.908 1.00 98.31 248 PHE A C 1
ATOM 1992 O O . PHE A 1 248 ? -3.214 5.516 21.446 1.00 98.31 248 PHE A O 1
ATOM 1999 N N . LYS A 1 249 ? -2.920 3.463 20.583 1.00 97.56 249 LYS A N 1
ATOM 2000 C CA . LYS A 1 249 ? -4.266 2.960 20.900 1.00 97.56 249 LYS A CA 1
ATOM 2001 C C . LYS A 1 249 ? -4.582 3.101 22.390 1.00 97.56 249 LYS A C 1
ATOM 2003 O O . LYS A 1 249 ? -5.667 3.534 22.750 1.00 97.56 249 LYS A O 1
ATOM 2008 N N . LYS A 1 250 ? -3.648 2.713 23.263 1.00 97.19 250 LYS A N 1
ATOM 2009 C CA . LYS A 1 250 ? -3.861 2.699 24.718 1.00 97.19 250 LYS A CA 1
ATOM 2010 C C . LYS A 1 250 ? -3.982 4.102 25.322 1.00 97.19 250 LYS A C 1
ATOM 2012 O O . LYS A 1 250 ? -4.585 4.242 26.383 1.00 97.19 250 LYS A O 1
ATOM 2017 N N . SER A 1 251 ? -3.392 5.116 24.692 1.00 97.06 251 SER A N 1
ATOM 2018 C CA . SER A 1 251 ? -3.384 6.489 25.208 1.00 97.06 251 SER A CA 1
ATOM 2019 C C . SER A 1 251 ? -4.554 7.354 24.732 1.00 97.06 251 SER A C 1
ATOM 2021 O O . SER A 1 251 ? -4.614 8.516 25.121 1.00 97.06 251 SER A O 1
ATOM 2023 N N . HIS A 1 252 ? -5.468 6.821 23.916 1.00 97.75 252 HIS A N 1
ATOM 2024 C CA . HIS A 1 252 ? -6.560 7.580 23.301 1.00 97.75 252 HIS A CA 1
ATOM 2025 C C . HIS A 1 252 ? -7.872 6.787 23.324 1.00 97.75 252 HIS A C 1
ATOM 2027 O O . HIS A 1 252 ? -7.871 5.559 23.388 1.00 97.75 252 HIS A O 1
ATOM 2033 N N . GLU A 1 253 ? -9.011 7.478 23.257 1.00 96.56 253 GLU A N 1
ATOM 2034 C CA . GLU A 1 253 ? -10.328 6.826 23.321 1.00 96.56 253 GLU A CA 1
ATOM 2035 C C . GLU A 1 253 ? -10.763 6.211 21.986 1.00 96.56 253 GLU A C 1
ATOM 2037 O O . GLU A 1 253 ? -11.379 5.142 21.965 1.00 96.56 253 GLU A O 1
ATOM 2042 N N . ARG A 1 254 ? -10.456 6.890 20.874 1.00 97.81 254 ARG A N 1
ATOM 2043 C CA . ARG A 1 254 ? -10.785 6.453 19.515 1.00 97.81 254 ARG A CA 1
ATOM 2044 C C . ARG A 1 254 ? -9.671 6.874 18.569 1.00 97.81 254 ARG A C 1
ATOM 2046 O O . ARG A 1 254 ? -9.305 8.045 18.558 1.00 97.81 254 ARG A O 1
ATOM 2053 N N . THR A 1 255 ? -9.146 5.939 17.780 1.00 98.62 255 THR A N 1
ATOM 2054 C CA . THR A 1 255 ? -7.970 6.203 16.941 1.00 98.62 255 THR A CA 1
ATOM 2055 C C . THR A 1 255 ? -8.102 5.714 15.508 1.00 98.62 255 THR A C 1
ATOM 2057 O O . THR A 1 255 ? -8.792 4.731 15.218 1.00 98.62 255 THR A O 1
ATOM 2060 N N . PHE A 1 256 ? -7.360 6.375 14.624 1.00 98.75 256 PHE A N 1
ATOM 2061 C CA . PHE A 1 256 ? -6.956 5.841 13.330 1.00 98.75 256 PHE A CA 1
ATOM 2062 C C . PHE A 1 256 ? -5.426 5.819 13.237 1.00 98.75 256 PHE A C 1
ATOM 2064 O O . PHE A 1 256 ? -4.766 6.826 13.471 1.00 98.75 256 PHE A O 1
ATOM 2071 N N . SER A 1 257 ? -4.842 4.681 12.886 1.00 98.75 257 SER A N 1
ATOM 2072 C CA . SER A 1 257 ? -3.400 4.552 12.690 1.00 98.75 257 SER A CA 1
ATOM 2073 C C . SER A 1 257 ? -3.112 4.174 11.246 1.00 98.75 257 SER A C 1
ATOM 2075 O O . SER A 1 257 ? -3.596 3.153 10.758 1.00 98.75 257 SER A O 1
ATOM 2077 N N . TYR A 1 258 ? -2.315 4.994 10.572 1.00 98.81 258 TYR A N 1
ATOM 2078 C CA . TYR A 1 258 ? -1.741 4.692 9.270 1.00 98.81 258 TYR A CA 1
ATOM 2079 C C . TYR A 1 258 ? -0.344 4.109 9.478 1.00 98.81 258 TYR A C 1
ATOM 2081 O O . TYR A 1 258 ? 0.453 4.671 10.222 1.00 98.81 258 TYR A O 1
ATOM 2089 N N . ALA A 1 259 ? -0.024 2.989 8.847 1.00 98.62 259 ALA A N 1
ATOM 2090 C CA . ALA A 1 259 ? 1.279 2.360 8.979 1.00 98.62 259 ALA A CA 1
ATOM 2091 C C . ALA A 1 259 ? 1.795 1.861 7.634 1.00 98.62 259 ALA A C 1
ATOM 2093 O O . ALA A 1 259 ? 1.046 1.265 6.858 1.00 98.62 259 ALA A O 1
ATOM 2094 N N . TYR A 1 260 ? 3.088 2.046 7.390 1.00 98.50 260 TYR A N 1
ATOM 2095 C CA . TYR A 1 260 ? 3.776 1.554 6.201 1.00 98.50 260 TYR A CA 1
ATOM 2096 C C . TYR A 1 260 ? 5.068 0.833 6.589 1.00 98.50 260 TYR A C 1
ATOM 2098 O O . TYR A 1 260 ? 5.815 1.286 7.458 1.00 98.50 260 TYR A O 1
ATOM 2106 N N . TRP A 1 261 ? 5.334 -0.300 5.939 1.00 98.50 261 TRP A N 1
ATOM 2107 C CA . TRP A 1 261 ? 6.559 -1.069 6.113 1.00 98.50 261 TRP A CA 1
ATOM 2108 C C . TRP A 1 261 ? 7.122 -1.494 4.754 1.00 98.50 261 TRP A C 1
ATOM 2110 O O . TRP A 1 261 ? 6.422 -2.129 3.971 1.00 98.50 261 TRP A O 1
ATOM 2120 N N . ALA A 1 262 ? 8.396 -1.179 4.497 1.00 97.31 262 ALA A N 1
ATOM 2121 C CA . ALA A 1 262 ? 9.051 -1.312 3.184 1.00 97.31 262 ALA A CA 1
ATOM 2122 C C . ALA A 1 262 ? 9.409 -2.754 2.757 1.00 97.31 262 ALA A C 1
ATOM 2124 O O . ALA A 1 262 ? 10.036 -2.977 1.722 1.00 97.31 262 ALA A O 1
ATOM 2125 N N . GLU A 1 263 ? 9.061 -3.746 3.573 1.00 98.12 263 GLU A N 1
ATOM 2126 C CA . GLU A 1 263 ? 9.255 -5.161 3.260 1.00 98.12 263 GLU A CA 1
ATOM 2127 C C . GLU A 1 263 ? 7.892 -5.826 3.029 1.00 98.12 263 GLU A C 1
ATOM 2129 O O . GLU A 1 263 ? 6.944 -5.525 3.765 1.00 98.12 263 GLU A O 1
ATOM 2134 N N . PRO A 1 264 ? 7.796 -6.803 2.110 1.00 98.00 264 PRO A N 1
ATOM 2135 C CA . PRO A 1 264 ? 8.897 -7.528 1.459 1.00 98.00 264 PRO A CA 1
ATOM 2136 C C . PRO A 1 264 ? 9.491 -6.899 0.186 1.00 98.00 264 PRO A C 1
ATOM 2138 O O . PRO A 1 264 ? 10.365 -7.527 -0.412 1.00 98.00 264 PRO A O 1
ATOM 2141 N N . ASP A 1 265 ? 9.023 -5.733 -0.264 1.00 97.81 265 ASP A N 1
ATOM 2142 C CA . ASP A 1 265 ? 9.430 -5.135 -1.546 1.00 97.81 265 ASP A CA 1
ATOM 2143 C C . ASP A 1 265 ? 10.951 -5.034 -1.737 1.00 97.81 265 ASP A C 1
ATOM 2145 O O . ASP A 1 265 ? 11.497 -5.536 -2.721 1.00 97.81 265 ASP A O 1
ATOM 2149 N N . SER A 1 266 ? 11.665 -4.524 -0.729 1.00 96.56 266 SER A N 1
ATOM 2150 C CA . SER A 1 266 ? 13.133 -4.427 -0.764 1.00 96.56 266 SER A CA 1
ATOM 2151 C C . SER A 1 266 ? 13.808 -5.781 -1.033 1.00 96.56 266 SER A C 1
ATOM 2153 O O . SER A 1 266 ? 14.718 -5.884 -1.861 1.00 96.56 266 SER A O 1
ATOM 2155 N N . THR A 1 267 ? 13.344 -6.849 -0.378 1.00 97.88 267 THR A N 1
ATOM 2156 C CA . THR A 1 267 ? 13.857 -8.208 -0.606 1.00 97.88 267 THR A CA 1
ATOM 2157 C C . THR A 1 267 ? 13.451 -8.748 -1.983 1.00 97.88 267 THR A C 1
ATOM 2159 O O . THR A 1 267 ? 14.258 -9.388 -2.664 1.00 97.88 267 THR A O 1
ATOM 2162 N N . LEU A 1 268 ? 12.220 -8.483 -2.428 1.00 96.88 268 LEU A N 1
ATOM 2163 C CA . LEU A 1 268 ? 11.707 -8.923 -3.729 1.00 96.88 268 LEU A CA 1
ATOM 2164 C C . LEU A 1 268 ? 12.455 -8.273 -4.897 1.00 96.88 268 LEU A C 1
ATOM 2166 O O . LEU A 1 268 ? 12.739 -8.956 -5.883 1.00 96.88 268 LEU A O 1
ATOM 2170 N N . HIS A 1 269 ? 12.845 -7.006 -4.773 1.00 94.88 269 HIS A N 1
ATOM 2171 C CA . HIS A 1 269 ? 13.676 -6.321 -5.758 1.00 94.88 269 HIS A CA 1
ATOM 2172 C C . HIS A 1 269 ? 15.053 -6.972 -5.935 1.00 94.88 269 HIS A C 1
ATOM 2174 O O . HIS A 1 269 ? 15.558 -7.045 -7.057 1.00 94.88 269 HIS A O 1
ATOM 2180 N N . LEU A 1 270 ? 15.664 -7.448 -4.845 1.00 95.06 270 LEU A N 1
ATOM 2181 C CA . LEU A 1 270 ? 17.010 -8.024 -4.871 1.00 95.06 270 LEU A CA 1
ATOM 2182 C C . LEU A 1 270 ? 17.035 -9.466 -5.383 1.00 95.06 270 LEU A C 1
ATOM 2184 O O . LEU A 1 270 ? 17.919 -9.821 -6.164 1.00 95.06 270 LEU A O 1
ATOM 2188 N N . TYR A 1 271 ? 16.088 -10.293 -4.939 1.00 93.75 271 TYR A N 1
ATOM 2189 C CA . TYR A 1 271 ? 16.148 -11.744 -5.149 1.00 93.75 271 TYR A CA 1
ATOM 2190 C C . TYR A 1 271 ? 15.043 -12.294 -6.056 1.00 93.75 271 TYR A C 1
ATOM 2192 O O . TYR A 1 271 ? 15.151 -13.419 -6.546 1.00 93.75 271 TYR A O 1
ATOM 2200 N N . GLY A 1 272 ? 14.007 -11.502 -6.323 1.00 90.25 272 GLY A N 1
ATOM 2201 C CA . GLY A 1 272 ? 12.852 -11.914 -7.104 1.00 90.25 272 GLY A CA 1
ATOM 2202 C C . GLY A 1 272 ? 11.804 -12.683 -6.297 1.00 90.25 272 GLY A C 1
ATOM 2203 O O . GLY A 1 272 ? 12.011 -13.165 -5.182 1.00 90.25 272 GLY A O 1
ATOM 2204 N N . VAL A 1 273 ? 10.631 -12.808 -6.904 1.00 89.62 273 VAL A N 1
ATOM 2205 C CA . VAL A 1 273 ? 9.502 -13.573 -6.384 1.00 89.62 273 VAL A CA 1
ATOM 2206 C C . VAL A 1 273 ? 9.869 -15.054 -6.305 1.00 89.62 273 VAL A C 1
ATOM 2208 O O . VAL A 1 273 ? 10.445 -15.612 -7.241 1.00 89.62 273 VAL A O 1
ATOM 2211 N N . ALA A 1 274 ? 9.451 -15.694 -5.210 1.00 88.69 274 ALA A N 1
ATOM 2212 C CA . ALA A 1 274 ? 9.657 -17.109 -4.894 1.00 88.69 274 ALA A CA 1
ATOM 2213 C C . ALA A 1 274 ? 11.097 -17.528 -4.545 1.00 88.69 274 ALA A C 1
ATOM 2215 O O . ALA A 1 274 ? 11.332 -18.722 -4.343 1.00 88.69 274 ALA A O 1
ATOM 2216 N N . SER A 1 275 ? 12.038 -16.586 -4.414 1.00 92.88 275 SER A N 1
ATOM 2217 C CA . SER A 1 275 ? 13.377 -16.890 -3.899 1.00 92.88 275 SER A CA 1
ATOM 2218 C C . SER A 1 275 ? 13.331 -17.385 -2.443 1.00 92.88 275 SER A C 1
ATOM 2220 O O . SER A 1 275 ? 12.346 -17.179 -1.724 1.00 92.88 275 SER A O 1
ATOM 2222 N N . LEU A 1 276 ? 14.409 -18.035 -1.988 1.00 96.38 276 LEU A N 1
ATOM 2223 C CA . LEU A 1 276 ? 14.539 -18.465 -0.593 1.00 96.38 276 LEU A CA 1
ATOM 2224 C C . LEU A 1 276 ? 14.446 -17.256 0.354 1.00 96.38 276 LEU A C 1
ATOM 2226 O O . LEU A 1 276 ? 13.705 -17.291 1.332 1.00 96.38 276 LEU A O 1
ATOM 2230 N N . GLU A 1 277 ? 15.167 -16.187 0.027 1.00 98.00 277 GLU A N 1
ATOM 2231 C CA . GLU A 1 277 ? 15.250 -14.938 0.780 1.00 98.00 277 GLU A CA 1
ATOM 2232 C C . GLU A 1 277 ? 13.883 -14.258 0.871 1.00 98.00 277 GLU A C 1
ATOM 2234 O O . GLU A 1 277 ? 13.440 -13.923 1.970 1.00 98.00 277 GLU A O 1
ATOM 2239 N N . ALA A 1 278 ? 13.174 -14.136 -0.257 1.00 96.50 278 ALA A N 1
ATOM 2240 C CA . ALA A 1 278 ? 11.828 -13.576 -0.296 1.00 96.50 278 ALA A CA 1
ATOM 2241 C C . ALA A 1 278 ? 10.863 -14.394 0.573 1.00 96.50 278 ALA A C 1
ATOM 2243 O O . ALA A 1 278 ? 10.177 -13.837 1.431 1.00 96.50 278 ALA A O 1
ATOM 2244 N N . ASN A 1 279 ? 10.846 -15.723 0.421 1.00 97.12 279 ASN A N 1
ATOM 2245 C CA . ASN A 1 279 ? 9.966 -16.593 1.206 1.00 97.12 279 ASN A CA 1
ATOM 2246 C C . ASN A 1 279 ? 10.279 -16.521 2.712 1.00 97.12 279 ASN A C 1
ATOM 2248 O O . ASN A 1 279 ? 9.358 -16.461 3.529 1.00 97.12 279 ASN A O 1
ATOM 2252 N N . MET A 1 280 ? 11.561 -16.479 3.092 1.00 98.31 280 MET A N 1
ATOM 2253 C CA . MET A 1 280 ? 11.985 -16.298 4.485 1.00 98.31 280 MET A CA 1
ATOM 2254 C C . MET A 1 280 ? 11.533 -14.947 5.046 1.00 98.31 280 MET A C 1
ATOM 2256 O O . MET A 1 280 ? 11.033 -14.891 6.172 1.00 98.31 280 MET A O 1
ATOM 2260 N N . GLN A 1 281 ? 11.658 -13.873 4.266 1.00 98.50 281 GLN A N 1
ATOM 2261 C CA . GLN A 1 281 ? 11.231 -12.541 4.680 1.00 98.50 281 GLN A CA 1
ATOM 2262 C C . GLN A 1 281 ? 9.711 -12.463 4.864 1.00 98.50 281 GLN A C 1
ATOM 2264 O O . GLN A 1 281 ? 9.239 -11.976 5.890 1.00 98.50 281 GLN A O 1
ATOM 2269 N N . ILE A 1 282 ? 8.927 -13.015 3.937 1.00 98.56 282 ILE A N 1
ATOM 2270 C CA . ILE A 1 282 ? 7.460 -13.054 4.045 1.00 98.56 282 ILE A CA 1
ATOM 2271 C C . ILE A 1 282 ? 7.027 -13.880 5.261 1.00 98.56 282 ILE A C 1
ATOM 2273 O O . ILE A 1 282 ? 6.120 -13.482 5.995 1.00 98.56 282 ILE A O 1
ATOM 2277 N N . LYS A 1 283 ? 7.706 -15.003 5.529 1.00 98.56 283 LYS A N 1
ATOM 2278 C CA . LYS A 1 283 ? 7.454 -15.812 6.725 1.00 98.56 283 LYS A CA 1
ATOM 2279 C C . LYS A 1 283 ? 7.763 -15.040 8.010 1.00 98.56 283 LYS A C 1
ATOM 2281 O O . LYS A 1 283 ? 6.956 -15.060 8.938 1.00 98.56 283 LYS A O 1
ATOM 2286 N N . LYS A 1 284 ? 8.869 -14.292 8.043 1.00 98.62 284 LYS A N 1
ATOM 2287 C CA . LYS A 1 284 ? 9.219 -13.407 9.163 1.00 98.62 284 LYS A CA 1
ATOM 2288 C C . LYS A 1 284 ? 8.158 -12.324 9.391 1.00 98.62 284 LYS A C 1
ATOM 2290 O O . LYS A 1 284 ? 7.777 -12.097 10.539 1.00 98.62 284 LYS A O 1
ATOM 2295 N N . LEU A 1 285 ? 7.657 -11.681 8.333 1.00 98.69 285 LEU A N 1
ATOM 2296 C CA . LEU A 1 285 ? 6.568 -10.696 8.425 1.00 98.69 285 LEU A CA 1
ATOM 2297 C C . LEU A 1 285 ? 5.297 -11.327 9.004 1.00 98.69 285 LEU A C 1
ATOM 2299 O O . LEU A 1 285 ? 4.737 -10.800 9.962 1.00 98.69 285 LEU A O 1
ATOM 2303 N N . ASN A 1 286 ? 4.888 -12.491 8.489 1.00 98.75 286 ASN A N 1
ATOM 2304 C CA . ASN A 1 286 ? 3.742 -13.241 9.004 1.00 98.75 286 ASN A CA 1
ATOM 2305 C C . ASN A 1 286 ? 3.872 -13.548 10.501 1.00 98.75 286 ASN A C 1
ATOM 2307 O O . ASN A 1 286 ? 2.936 -13.312 11.263 1.00 98.75 286 ASN A O 1
ATOM 2311 N N . ASP A 1 287 ? 5.025 -14.064 10.925 1.00 98.69 287 ASP A N 1
ATOM 2312 C CA . ASP A 1 287 ? 5.241 -14.461 12.315 1.00 98.69 287 ASP A CA 1
ATOM 2313 C C . ASP A 1 287 ? 5.312 -13.235 13.245 1.00 98.69 287 ASP A C 1
ATOM 2315 O O . ASP A 1 287 ? 4.755 -13.266 14.343 1.00 98.69 287 ASP A O 1
ATOM 2319 N N . THR A 1 288 ? 5.890 -12.124 12.771 1.00 98.75 288 THR A N 1
ATOM 2320 C CA . THR A 1 288 ? 5.915 -10.837 13.491 1.00 98.75 288 THR A CA 1
ATOM 2321 C C . THR A 1 288 ? 4.505 -10.278 13.674 1.00 98.75 288 THR A C 1
ATOM 2323 O O . THR A 1 288 ? 4.139 -9.882 14.776 1.00 98.75 288 THR A O 1
ATOM 2326 N N . ILE A 1 289 ? 3.679 -10.298 12.623 1.00 98.56 289 ILE A N 1
ATOM 2327 C CA . ILE A 1 289 ? 2.284 -9.835 12.672 1.00 98.56 289 ILE A CA 1
ATOM 2328 C C . ILE A 1 289 ? 1.453 -10.726 13.591 1.00 98.56 289 ILE A C 1
ATOM 2330 O O . ILE A 1 289 ? 0.710 -10.224 14.431 1.00 98.56 289 ILE A O 1
ATOM 2334 N N . LYS A 1 290 ? 1.613 -12.051 13.485 1.00 98.44 290 LYS A N 1
ATOM 2335 C CA . LYS A 1 290 ? 0.924 -13.011 14.351 1.00 98.44 290 LYS A CA 1
ATOM 2336 C C . LYS A 1 290 ? 1.240 -12.766 15.824 1.00 98.44 290 LYS A C 1
ATOM 2338 O O . LYS A 1 290 ? 0.326 -12.778 16.639 1.00 98.44 290 LYS A O 1
ATOM 2343 N N . ALA A 1 291 ? 2.511 -12.549 16.161 1.00 98.38 291 ALA A N 1
ATOM 2344 C CA . ALA A 1 291 ? 2.926 -12.268 17.530 1.00 98.38 291 ALA A CA 1
ATOM 2345 C C . ALA A 1 291 ? 2.463 -10.879 17.999 1.00 98.38 291 ALA A C 1
ATOM 2347 O O . ALA A 1 291 ? 1.922 -10.748 19.094 1.00 98.38 291 ALA A O 1
ATOM 2348 N N . GLY A 1 292 ? 2.637 -9.851 17.167 1.00 97.75 292 GLY A N 1
ATOM 2349 C CA . GLY A 1 292 ? 2.336 -8.463 17.516 1.00 97.75 292 GLY A CA 1
ATOM 2350 C C . GLY A 1 292 ? 0.846 -8.171 17.696 1.00 97.75 292 GLY A C 1
ATOM 2351 O O . GLY A 1 292 ? 0.508 -7.268 18.463 1.00 97.75 292 GLY A O 1
ATOM 2352 N N . LEU A 1 293 ? -0.026 -8.944 17.038 1.00 96.44 293 LEU A N 1
ATOM 2353 C CA . LEU A 1 293 ? -1.486 -8.819 17.109 1.00 96.44 293 LEU A CA 1
ATOM 2354 C C . LEU A 1 293 ? -2.164 -9.898 17.972 1.00 96.44 293 LEU A C 1
ATOM 2356 O O . LEU A 1 293 ? -3.391 -9.939 18.028 1.00 96.44 293 LEU A O 1
ATOM 2360 N N . ALA A 1 294 ? -1.406 -10.781 18.630 1.00 96.00 294 ALA A N 1
ATOM 2361 C CA . ALA A 1 294 ? -1.968 -11.895 19.403 1.00 96.00 294 ALA A CA 1
ATOM 2362 C C . ALA A 1 294 ? -2.878 -11.444 20.562 1.00 96.00 294 ALA A C 1
ATOM 2364 O O . ALA A 1 294 ? -3.777 -12.179 20.962 1.00 96.00 294 ALA A O 1
ATOM 2365 N N . ASP A 1 295 ? -2.626 -10.250 21.097 1.00 94.12 295 ASP A N 1
ATOM 2366 C CA . ASP A 1 295 ? -3.304 -9.632 22.235 1.00 94.12 295 ASP A CA 1
ATOM 2367 C C . ASP A 1 295 ? -4.245 -8.488 21.825 1.00 94.12 295 ASP A C 1
ATOM 2369 O O . ASP A 1 295 ? -4.617 -7.672 22.666 1.00 94.12 295 ASP A O 1
ATOM 2373 N N . ILE A 1 296 ? -4.610 -8.390 20.540 1.00 94.88 296 ILE A N 1
ATOM 2374 C CA . ILE A 1 296 ? -5.439 -7.283 20.064 1.00 94.88 296 ILE A CA 1
ATOM 2375 C C . ILE A 1 296 ? -6.895 -7.420 20.533 1.00 94.88 296 ILE A C 1
ATOM 2377 O O . ILE A 1 296 ? -7.520 -8.475 20.412 1.00 94.88 296 ILE A O 1
ATOM 2381 N N . ASP A 1 297 ? -7.436 -6.326 21.064 1.00 94.44 297 ASP A N 1
ATOM 2382 C CA . ASP A 1 297 ? -8.807 -6.255 21.563 1.00 94.44 297 ASP A CA 1
ATOM 2383 C C . ASP A 1 297 ? -9.840 -6.361 20.428 1.00 94.44 297 ASP A C 1
ATOM 2385 O O . ASP A 1 297 ? -9.620 -5.915 19.300 1.00 94.44 297 ASP A O 1
ATOM 2389 N N . SER A 1 298 ? -11.036 -6.874 20.738 1.00 94.75 298 SER A N 1
ATOM 2390 C CA . SER A 1 298 ? -12.134 -6.988 19.766 1.00 94.75 298 SER A CA 1
ATOM 2391 C C . SER A 1 298 ? -12.712 -5.642 19.304 1.00 94.75 298 SER A C 1
ATOM 2393 O O . SER A 1 298 ? -13.490 -5.609 18.353 1.00 94.75 298 SER A O 1
ATOM 2395 N N . ASP A 1 299 ? -12.363 -4.543 19.983 1.00 96.56 299 ASP A N 1
ATOM 2396 C CA . ASP A 1 299 ? -12.731 -3.168 19.619 1.00 96.56 299 ASP A CA 1
ATOM 2397 C C . ASP A 1 299 ? -11.821 -2.562 18.536 1.00 96.56 299 ASP A C 1
ATOM 2399 O O . ASP A 1 299 ? -11.976 -1.391 18.171 1.00 96.56 299 ASP A O 1
ATOM 2403 N N . THR A 1 300 ? -10.887 -3.362 18.018 1.00 98.19 300 THR A N 1
ATOM 2404 C CA . THR A 1 300 ? -9.888 -2.955 17.039 1.00 98.19 300 THR A CA 1
ATOM 2405 C C . THR A 1 300 ? -10.060 -3.689 15.718 1.00 98.19 300 THR A C 1
ATOM 2407 O O . THR A 1 300 ? -10.175 -4.915 15.677 1.00 98.19 300 THR A O 1
ATOM 2410 N N . LEU A 1 301 ? -10.007 -2.937 14.620 1.00 98.19 301 LEU A N 1
ATOM 2411 C CA . LEU A 1 301 ? -9.902 -3.476 13.270 1.00 98.19 301 LEU A CA 1
ATOM 2412 C C . LEU A 1 301 ? -8.491 -3.256 12.730 1.00 98.19 301 LEU A C 1
ATOM 2414 O O . LEU A 1 301 ? -7.994 -2.133 12.712 1.00 98.19 301 LEU A O 1
ATOM 2418 N N . VAL A 1 302 ? -7.873 -4.325 12.231 1.00 98.31 302 VAL A N 1
ATOM 2419 C CA . VAL A 1 302 ? -6.602 -4.253 11.506 1.00 98.31 302 VAL A CA 1
ATOM 2420 C C . VAL A 1 302 ? -6.848 -4.595 10.041 1.00 98.31 302 VAL A C 1
ATOM 2422 O O . VAL A 1 302 ? -7.296 -5.693 9.714 1.00 98.31 302 VAL A O 1
ATOM 2425 N N . ILE A 1 303 ? -6.548 -3.642 9.166 1.00 98.31 303 ILE A N 1
ATOM 2426 C CA . ILE A 1 303 ? -6.624 -3.756 7.713 1.00 98.31 303 ILE A CA 1
ATOM 2427 C C . ILE A 1 303 ? -5.187 -3.862 7.211 1.00 98.31 303 ILE A C 1
ATOM 2429 O O . ILE A 1 303 ? -4.415 -2.921 7.368 1.00 98.31 303 ILE A O 1
ATOM 2433 N N . ILE A 1 304 ? -4.824 -5.000 6.619 1.00 98.31 304 ILE A N 1
ATOM 2434 C CA . ILE A 1 304 ? -3.498 -5.208 6.024 1.00 98.31 304 ILE A CA 1
ATOM 2435 C C . ILE A 1 304 ? -3.651 -5.263 4.508 1.00 98.31 304 ILE A C 1
ATOM 2437 O O . ILE A 1 304 ? -4.470 -6.030 4.000 1.00 98.31 304 ILE A O 1
ATOM 2441 N N . THR A 1 305 ? -2.866 -4.466 3.791 1.00 97.62 305 THR A N 1
ATOM 2442 C CA . THR A 1 305 ? -2.838 -4.442 2.323 1.00 97.62 305 THR A CA 1
ATOM 2443 C C . THR A 1 305 ? -1.409 -4.268 1.809 1.00 97.62 305 THR A C 1
ATOM 2445 O O . THR A 1 305 ? -0.489 -4.025 2.585 1.00 97.62 305 THR A O 1
ATOM 2448 N N . ALA A 1 306 ? -1.233 -4.384 0.498 1.00 97.06 306 ALA A N 1
ATOM 2449 C CA . ALA A 1 306 ? -0.048 -3.919 -0.211 1.00 97.06 306 ALA A CA 1
ATOM 2450 C C . ALA A 1 306 ? -0.406 -2.714 -1.085 1.00 97.06 306 ALA A C 1
ATOM 2452 O O . ALA A 1 306 ? -1.578 -2.479 -1.395 1.00 97.06 306 ALA A O 1
ATOM 2453 N N . ASP A 1 307 ? 0.607 -1.954 -1.466 1.00 96.62 307 ASP A N 1
ATOM 2454 C CA . ASP A 1 307 ? 0.535 -0.823 -2.384 1.00 96.62 307 ASP A CA 1
ATOM 2455 C C . ASP A 1 307 ? 0.603 -1.280 -3.854 1.00 96.62 307 ASP A C 1
ATOM 2457 O O . ASP A 1 307 ? -0.160 -0.798 -4.698 1.00 96.62 307 ASP A O 1
ATOM 2461 N N . HIS A 1 308 ? 1.431 -2.287 -4.137 1.00 94.81 308 HIS A N 1
ATOM 2462 C CA . HIS A 1 308 ? 1.491 -3.014 -5.400 1.00 94.81 308 HIS A CA 1
ATOM 2463 C C . HIS A 1 308 ? 1.894 -4.488 -5.217 1.00 94.81 308 HIS A C 1
ATOM 2465 O O . HIS A 1 308 ? 2.038 -5.008 -4.112 1.00 94.81 308 HIS A O 1
ATOM 2471 N N . GLY A 1 309 ? 1.991 -5.205 -6.339 1.00 92.25 309 GLY A N 1
ATOM 2472 C CA . GLY A 1 309 ? 2.556 -6.551 -6.398 1.00 92.25 309 GLY A CA 1
ATOM 2473 C C . GLY A 1 309 ? 3.968 -6.540 -6.975 1.00 92.25 309 GLY A C 1
ATOM 2474 O O . GLY A 1 309 ? 4.539 -5.486 -7.238 1.00 92.25 309 GLY A O 1
ATOM 2475 N N . HIS A 1 310 ? 4.498 -7.732 -7.235 1.00 91.44 310 HIS A N 1
ATOM 2476 C CA . HIS A 1 310 ? 5.822 -7.909 -7.819 1.00 91.44 310 HIS A CA 1
ATOM 2477 C C . HIS A 1 310 ? 5.794 -9.037 -8.856 1.00 91.44 310 HIS A C 1
ATOM 2479 O O . HIS A 1 310 ? 5.064 -10.020 -8.697 1.00 91.44 310 HIS A O 1
ATOM 2485 N N . GLN A 1 311 ? 6.612 -8.916 -9.903 1.00 87.06 311 GLN A N 1
ATOM 2486 C CA . GLN A 1 311 ? 6.903 -10.012 -10.829 1.00 87.06 311 GLN A CA 1
ATOM 2487 C C . GLN A 1 311 ? 8.409 -10.178 -11.015 1.00 87.06 311 GLN A C 1
ATOM 2489 O O . GLN A 1 311 ? 9.181 -9.252 -10.764 1.00 87.06 311 GLN A O 1
ATOM 2494 N N . ASN A 1 312 ? 8.823 -11.349 -11.494 1.00 84.31 312 ASN A N 1
ATOM 2495 C CA . ASN A 1 312 ? 10.206 -11.565 -11.902 1.00 84.31 312 ASN A CA 1
ATOM 2496 C C . ASN A 1 312 ? 10.494 -10.833 -13.215 1.00 84.31 312 ASN A C 1
ATOM 2498 O O . ASN A 1 312 ? 9.665 -10.800 -14.127 1.00 84.31 312 ASN A O 1
ATOM 2502 N N . VAL A 1 313 ? 11.684 -10.246 -13.303 1.00 82.88 313 VAL A N 1
ATOM 2503 C CA . VAL A 1 313 ? 12.157 -9.517 -14.482 1.00 82.88 313 VAL A CA 1
ATOM 2504 C C . VAL A 1 313 ? 13.540 -10.014 -14.880 1.00 82.88 313 VAL A C 1
ATOM 2506 O O . VAL A 1 313 ? 14.324 -10.459 -14.041 1.00 82.88 313 VAL A O 1
ATOM 2509 N N . ILE A 1 314 ? 13.847 -9.934 -16.173 1.00 80.94 314 ILE A N 1
ATOM 2510 C CA . ILE A 1 314 ? 15.175 -10.251 -16.698 1.00 80.94 314 ILE A CA 1
ATOM 2511 C C . ILE A 1 314 ? 15.918 -8.937 -16.919 1.00 80.94 314 ILE A C 1
ATOM 2513 O O . ILE A 1 314 ? 15.555 -8.135 -17.782 1.00 80.94 314 ILE A O 1
ATOM 2517 N N . ASN A 1 315 ? 16.987 -8.724 -16.153 1.00 78.62 315 ASN A N 1
ATOM 2518 C CA . ASN A 1 315 ? 17.819 -7.536 -16.296 1.00 78.62 315 ASN A CA 1
ATOM 2519 C C . ASN A 1 315 ? 18.582 -7.564 -17.624 1.00 78.62 315 ASN A C 1
ATOM 2521 O O . ASN A 1 315 ? 19.530 -8.332 -17.809 1.00 78.62 315 ASN A O 1
ATOM 2525 N N . THR A 1 316 ? 18.198 -6.671 -18.533 1.00 82.75 316 THR A N 1
ATOM 2526 C CA . THR A 1 316 ? 18.848 -6.506 -19.833 1.00 82.75 316 THR A CA 1
ATOM 2527 C C . THR A 1 316 ? 19.775 -5.296 -19.801 1.00 82.75 316 THR A C 1
ATOM 2529 O O . THR A 1 316 ? 19.365 -4.170 -19.531 1.00 82.75 316 THR A O 1
ATOM 2532 N N . LYS A 1 317 ? 21.063 -5.518 -20.080 1.00 83.44 317 LYS A N 1
ATOM 2533 C CA . LYS A 1 317 ? 22.084 -4.461 -20.094 1.00 83.44 317 LYS A CA 1
ATOM 2534 C C . LYS A 1 317 ? 21.952 -3.622 -21.367 1.00 83.44 317 LYS A C 1
ATOM 2536 O O . LYS A 1 317 ? 22.608 -3.930 -22.359 1.00 83.44 317 LYS A O 1
ATOM 2541 N N . LEU A 1 318 ? 21.130 -2.571 -21.329 1.00 80.12 318 LEU A N 1
ATOM 2542 C CA . LEU A 1 318 ? 20.827 -1.711 -22.485 1.00 80.12 318 LEU A CA 1
ATOM 2543 C C . LEU A 1 318 ? 22.080 -1.169 -23.195 1.00 80.12 318 LEU A C 1
ATOM 2545 O O . LEU A 1 318 ? 22.130 -1.161 -24.418 1.00 80.12 318 LEU A O 1
ATOM 2549 N N . TYR A 1 319 ? 23.142 -0.836 -22.455 1.00 84.00 319 TYR A N 1
ATOM 2550 C CA . TYR A 1 319 ? 24.419 -0.373 -23.023 1.00 84.00 319 TYR A CA 1
ATOM 2551 C C . TYR A 1 319 ? 25.140 -1.398 -23.917 1.00 84.00 319 TYR A C 1
ATOM 2553 O O . TYR A 1 319 ? 26.086 -1.050 -24.620 1.00 84.00 319 TYR A O 1
ATOM 2561 N N . LYS A 1 320 ? 24.732 -2.675 -23.907 1.00 87.44 320 LYS A N 1
ATOM 2562 C CA . LYS A 1 320 ? 25.244 -3.680 -24.853 1.00 87.44 320 LYS A CA 1
ATOM 2563 C C . LYS A 1 320 ? 24.644 -3.530 -26.256 1.00 87.44 320 LYS A C 1
ATOM 2565 O O . LYS A 1 320 ? 25.220 -4.049 -27.209 1.00 87.44 320 LYS A O 1
ATOM 2570 N N . TYR A 1 321 ? 23.527 -2.819 -26.391 1.00 88.31 321 TYR A N 1
ATOM 2571 C CA . TYR A 1 321 ? 22.824 -2.589 -27.648 1.00 88.31 321 TYR A CA 1
ATOM 2572 C C . TYR A 1 321 ? 23.216 -1.210 -28.182 1.00 88.31 321 TYR A C 1
ATOM 2574 O O . TYR A 1 321 ? 22.573 -0.213 -27.872 1.00 88.31 321 TYR A O 1
ATOM 2582 N N . LYS A 1 322 ? 24.305 -1.146 -28.962 1.00 89.62 322 LYS A N 1
ATOM 2583 C CA . LYS A 1 322 ? 24.904 0.123 -29.425 1.00 89.62 322 LYS A CA 1
ATOM 2584 C C . LYS A 1 322 ? 23.909 1.045 -30.136 1.00 89.62 322 LYS A C 1
ATOM 2586 O O . LYS A 1 322 ? 23.963 2.248 -29.923 1.00 89.62 322 LYS A O 1
ATOM 2591 N N . GLU A 1 323 ? 23.012 0.478 -30.942 1.00 86.69 323 GLU A N 1
ATOM 2592 C CA . GLU A 1 323 ? 21.976 1.236 -31.654 1.00 86.69 323 GLU A CA 1
ATOM 2593 C C . GLU A 1 323 ? 21.014 1.918 -30.676 1.00 86.69 323 GLU A C 1
ATOM 2595 O O . GLU A 1 323 ? 20.876 3.136 -30.720 1.00 86.69 323 GLU A O 1
ATOM 2600 N N . LEU A 1 324 ? 20.442 1.174 -29.720 1.00 80.31 324 LEU A N 1
ATOM 2601 C CA . LEU A 1 324 ? 19.569 1.741 -28.682 1.00 80.31 324 LEU A CA 1
ATOM 2602 C C . LEU A 1 324 ? 20.308 2.753 -27.805 1.00 80.31 324 LEU A C 1
ATOM 2604 O O . LEU A 1 324 ? 19.773 3.812 -27.500 1.00 80.31 324 LEU A O 1
ATOM 2608 N N . TYR A 1 325 ? 21.546 2.444 -27.420 1.00 80.56 325 TYR A N 1
ATOM 2609 C CA . TYR A 1 325 ? 22.348 3.332 -26.587 1.00 80.56 325 TYR A CA 1
ATOM 2610 C C . TYR A 1 325 ? 22.671 4.656 -27.289 1.00 80.56 325 TYR A C 1
ATOM 2612 O O . TYR A 1 325 ? 22.746 5.683 -26.632 1.00 80.56 325 TYR A O 1
ATOM 2620 N N . SER A 1 326 ? 22.820 4.656 -28.617 1.00 83.69 326 SER A N 1
ATOM 2621 C CA . SER A 1 326 ? 23.041 5.886 -29.388 1.00 83.69 326 SER A CA 1
ATOM 2622 C C . SER A 1 326 ? 21.812 6.801 -29.492 1.00 83.69 326 SER A C 1
ATOM 2624 O O . SER A 1 326 ? 21.947 7.927 -29.963 1.00 83.69 326 SER A O 1
ATOM 2626 N N . MET A 1 327 ? 20.629 6.325 -29.079 1.00 80.62 327 MET A N 1
ATOM 2627 C CA . MET A 1 327 ? 19.376 7.092 -29.076 1.00 80.62 327 MET A CA 1
ATOM 2628 C C . MET A 1 327 ? 19.061 7.759 -27.725 1.00 80.62 327 MET A C 1
ATOM 2630 O O . MET A 1 327 ? 18.109 8.537 -27.668 1.00 80.62 327 MET A O 1
ATOM 2634 N N . LEU A 1 328 ? 19.790 7.413 -26.656 1.00 68.75 328 LEU A N 1
ATOM 2635 C CA . LEU A 1 328 ? 19.613 7.931 -25.289 1.00 68.75 328 LEU A CA 1
ATOM 2636 C C . LEU A 1 328 ? 20.517 9.141 -25.034 1.00 68.75 328 LEU A C 1
ATOM 2638 O O . LEU A 1 328 ? 20.054 10.061 -24.328 1.00 68.75 328 LEU A O 1
#

Solvent-accessible surface area (backbone atoms only — not comparable to full-atom values): 18493 Å² total; per-residue (Å²): 110,76,72,79,71,49,62,61,65,66,49,72,50,78,57,98,46,38,35,42,39,30,34,58,44,74,86,46,45,66,60,38,51,50,51,45,42,75,74,60,33,39,84,74,51,74,56,97,74,25,43,32,29,38,38,93,82,35,36,35,36,45,29,64,82,54,103,78,49,70,58,86,67,81,67,62,37,78,63,40,21,50,45,8,51,30,18,27,55,32,45,72,53,75,38,87,59,96,50,54,48,22,75,68,59,38,66,66,57,72,53,91,55,39,32,38,36,44,38,35,29,26,35,54,23,72,68,56,45,65,71,52,48,49,91,87,35,59,63,52,73,60,63,83,77,88,66,32,36,47,74,55,64,40,67,48,20,26,52,57,13,52,42,42,48,41,55,22,88,74,39,65,34,68,38,64,57,44,78,39,76,95,72,73,41,54,25,24,54,93,72,25,18,27,76,86,80,60,51,66,68,86,45,58,36,52,84,62,85,39,56,75,61,58,49,57,76,70,48,83,47,52,55,51,80,44,44,42,51,94,39,93,93,28,30,91,41,73,63,52,42,47,48,51,52,54,53,54,53,73,76,49,86,39,37,40,37,43,34,46,39,70,54,48,30,61,50,31,74,76,63,23,73,86,28,72,67,31,30,52,48,50,46,50,51,38,53,46,50,50,63,67,50,68,82,64,58,91,47,50,46,80,46,78,47,44,43,24,59,81,74,76,79,81,92,71,70,59,80,76,39,61,72,65,48,75,75,111

Secondary structure (DSSP, 8-state):
-GGGG-SSEEEEEE-SSEEEEEES-STTHHHHHHHHHHTT-EEEEEETTEEEEEETTEEEEEE---TT---S-----TTSBHHHHHHHHHHHTT---SSPP-HHHHHHHTS--SEEEEEEETT--HHHHHHH--TTSHHHHT-----BPPSS-SHHHHHHHHHHS--HHHH---SSEEEETTTTEEEETTT-B-TTT--B-S--TTTTTS----GGGGSSSEEEEE-BTTSTT-BSSHHHHHHHHHHHHHTSSSEEEEEEE-TTHHHHHHH-TT-HHHHHHHHHHHHHHHHHTTT--TTEEEEEE-S----------GGG-HHHHTT-

Nearest PDB structures (foldseek):
  6weu-assembly2_BbB  TM=7.210E-01  e=1.423E-06  Homo sapiens
  6weu-assembly1_AbA  TM=7.197E-01  e=1.513E-06  Homo sapiens
  6wet-assembly2_BaB  TM=7.100E-01  e=2.626E-06  Homo sapiens
  6wet-assembly1_AaA  TM=7.105E-01  e=3.792E-06  Homo sapiens
  6wfj-assembly2_BcB  TM=7.145E-01  e=1.552E-05  Homo sapiens

Sequence (328 aa):
MLLDKLEDVESYFETENEIEVKLKSFDCLEKNEKTILDEGYSFKTKENRCFIYQKENKKIKLSVFNHEIPSSRLMPDYTNSMVNLASSIQKYYGKESKYPSSAKLDKYLDKEYKHVLLLILDGLGPYIIRNALKPGDILYDNLKETISAVFPPTTACAIPCSSSGKLALETAWLGWENYISELNRNLVLFTGENYLTKEGTGINLKKSLMPYDEYFYSLGVDAIDLEPSFKPNGCESLDELLKGFKAFKKSHERTFSYAYWAEPDSTLHLYGVASLEANMQIKKLNDTIKAGLADIDSDTLVIITADHGHQNVINTKLYKYKELYSML

Mean predicted aligned error: 10.43 Å